Protein AF-A0A8J6K6B0-F1 (afdb_monomer_lite)

Structure (mmCIF, N/CA/C/O backbone):
data_AF-A0A8J6K6B0-F1
#
_entry.id   AF-A0A8J6K6B0-F1
#
loop_
_atom_site.group_PDB
_atom_site.id
_atom_site.type_symbol
_atom_site.label_atom_id
_atom_site.label_alt_id
_atom_site.label_comp_id
_atom_site.label_asym_id
_atom_site.label_entity_id
_atom_site.label_seq_id
_atom_site.pdbx_PDB_ins_code
_atom_site.Cartn_x
_atom_site.Cartn_y
_atom_site.Cartn_z
_atom_site.occupancy
_atom_site.B_iso_or_equiv
_atom_site.auth_seq_id
_atom_site.auth_comp_id
_atom_site.auth_asym_id
_atom_site.auth_atom_id
_atom_site.pdbx_PDB_model_num
ATOM 1 N N . MET A 1 1 ? 2.188 -4.657 -14.793 1.00 93.00 1 MET A N 1
ATOM 2 C CA . MET A 1 1 ? 3.155 -4.814 -13.680 1.00 93.00 1 MET A CA 1
ATOM 3 C C . MET A 1 1 ? 4.529 -4.395 -14.168 1.00 93.00 1 MET A C 1
ATOM 5 O O . MET A 1 1 ? 4.774 -4.485 -15.366 1.00 93.00 1 MET A O 1
ATOM 9 N N . ILE A 1 2 ? 5.394 -3.939 -13.264 1.00 93.81 2 ILE A N 1
ATOM 10 C CA . ILE A 1 2 ? 6.767 -3.524 -13.563 1.00 93.81 2 ILE A CA 1
ATOM 11 C C . ILE A 1 2 ? 7.664 -4.147 -12.494 1.00 93.81 2 ILE A C 1
ATOM 13 O O . ILE A 1 2 ? 7.402 -3.971 -11.307 1.00 93.81 2 ILE A O 1
ATOM 17 N N . SER A 1 3 ? 8.685 -4.886 -12.917 1.00 92.50 3 SER A N 1
ATOM 18 C CA . SER A 1 3 ? 9.786 -5.318 -12.060 1.00 92.50 3 SER A CA 1
ATOM 19 C C . SER A 1 3 ? 10.882 -4.266 -12.145 1.00 92.50 3 SER A C 1
ATOM 21 O O . SER A 1 3 ? 11.132 -3.727 -13.226 1.00 92.50 3 SER A O 1
ATOM 23 N N . PHE A 1 4 ? 11.525 -3.958 -11.025 1.00 87.88 4 PHE A N 1
ATOM 24 C CA . PHE A 1 4 ? 12.622 -3.004 -10.979 1.00 87.88 4 PHE A CA 1
ATOM 25 C C . PHE A 1 4 ? 13.716 -3.502 -10.040 1.00 87.88 4 PHE A C 1
ATOM 27 O O . PHE A 1 4 ? 13.445 -3.978 -8.940 1.00 87.88 4 PHE A O 1
ATOM 34 N N . ALA A 1 5 ? 14.953 -3.368 -10.497 1.00 85.56 5 ALA A N 1
ATOM 35 C CA . ALA A 1 5 ? 16.145 -3.462 -9.676 1.00 85.56 5 ALA A CA 1
ATOM 36 C C . ALA A 1 5 ? 17.220 -2.567 -10.314 1.00 85.56 5 ALA A C 1
ATOM 38 O O . ALA A 1 5 ? 17.029 -1.354 -10.371 1.00 85.56 5 ALA A O 1
ATOM 39 N N . GLU A 1 6 ? 18.309 -3.135 -10.840 1.00 80.88 6 GLU A N 1
ATOM 40 C CA . GLU A 1 6 ? 19.270 -2.402 -11.676 1.00 80.88 6 GLU A CA 1
ATOM 41 C C . GLU A 1 6 ? 18.645 -2.001 -13.023 1.00 80.88 6 GLU A C 1
ATOM 43 O O . GLU A 1 6 ? 18.821 -0.877 -13.488 1.00 80.88 6 GLU A O 1
ATOM 48 N N . ASN A 1 7 ? 17.858 -2.908 -13.608 1.00 83.88 7 ASN A N 1
ATOM 49 C CA . ASN A 1 7 ? 17.076 -2.688 -14.822 1.00 83.88 7 ASN A CA 1
ATOM 50 C C . ASN A 1 7 ? 15.574 -2.703 -14.510 1.00 83.88 7 ASN A C 1
ATOM 52 O O . ASN A 1 7 ? 15.151 -3.115 -13.426 1.00 83.88 7 ASN A O 1
ATOM 56 N N . ILE A 1 8 ? 14.770 -2.272 -15.482 1.00 88.81 8 ILE A N 1
ATOM 57 C CA . ILE A 1 8 ? 13.308 -2.272 -15.401 1.00 88.81 8 ILE A CA 1
ATOM 58 C C . ILE A 1 8 ? 12.743 -3.205 -16.457 1.00 88.81 8 ILE A C 1
ATOM 60 O O . ILE A 1 8 ? 13.023 -3.053 -17.644 1.00 88.81 8 ILE A O 1
ATOM 64 N N . GLU A 1 9 ? 11.899 -4.129 -16.014 1.00 92.69 9 GLU A N 1
ATOM 65 C CA . GLU A 1 9 ? 11.252 -5.120 -16.865 1.00 92.69 9 GLU A CA 1
ATOM 66 C C . GLU A 1 9 ? 9.728 -4.964 -16.725 1.00 92.69 9 GLU A C 1
ATOM 68 O O . GLU A 1 9 ? 9.153 -5.343 -15.697 1.00 92.69 9 GLU A O 1
ATOM 73 N N . PRO A 1 10 ? 9.040 -4.357 -17.709 1.00 94.38 10 PRO A N 1
ATOM 74 C CA . PRO A 1 10 ? 7.586 -4.337 -17.736 1.00 94.38 10 PRO A CA 1
ATOM 75 C C . PRO A 1 10 ? 7.040 -5.722 -18.110 1.00 94.38 10 PRO A C 1
ATOM 77 O O . PRO A 1 10 ? 7.585 -6.416 -18.963 1.00 94.38 10 PRO A O 1
ATOM 80 N N . TRP A 1 11 ? 5.921 -6.118 -17.502 1.00 95.12 11 TRP A N 1
ATOM 81 C CA . TRP A 1 11 ? 5.178 -7.316 -17.920 1.00 95.12 11 TRP A CA 1
ATOM 82 C C . TRP A 1 11 ? 4.441 -7.105 -19.254 1.00 95.12 11 TRP A C 1
ATOM 84 O O . TRP A 1 11 ? 4.304 -8.029 -20.050 1.00 95.12 11 TRP A O 1
ATOM 94 N N . GLN A 1 12 ? 3.948 -5.885 -19.473 1.00 94.69 12 GLN A N 1
ATOM 95 C CA . GLN A 1 12 ? 3.212 -5.433 -20.655 1.00 94.69 12 GLN A CA 1
ATOM 96 C C . GLN A 1 12 ? 3.597 -3.975 -20.911 1.00 94.69 12 GLN A C 1
ATOM 98 O O . GLN A 1 12 ? 3.764 -3.230 -19.949 1.00 94.69 12 GLN A O 1
ATOM 103 N N . GLU A 1 13 ? 3.695 -3.546 -22.171 1.00 91.88 13 GLU A N 1
ATOM 104 C CA . GLU A 1 13 ? 4.066 -2.156 -22.506 1.00 91.88 13 GLU A CA 1
ATOM 105 C C . GLU A 1 13 ? 2.947 -1.128 -22.272 1.00 91.88 13 GLU A C 1
ATOM 107 O O . GLU A 1 13 ? 3.218 0.069 -22.212 1.00 91.88 13 GLU A O 1
ATOM 112 N N . CYS A 1 14 ? 1.705 -1.588 -22.098 1.00 92.88 14 CYS A N 1
ATOM 113 C CA . CYS A 1 14 ? 0.534 -0.762 -21.804 1.00 92.88 14 CYS A CA 1
ATOM 114 C C . CYS A 1 14 ? -0.257 -1.340 -20.618 1.00 92.88 14 CYS A C 1
ATOM 116 O O . CYS A 1 14 ? -0.053 -2.489 -20.215 1.00 92.88 14 CYS A O 1
ATOM 118 N N . LEU A 1 15 ? -1.193 -0.556 -20.073 1.00 93.38 15 LEU A N 1
ATOM 119 C CA . LEU A 1 15 ? -2.200 -1.088 -19.154 1.00 93.38 15 LEU A CA 1
ATOM 120 C C . LEU A 1 15 ? -3.103 -2.088 -19.893 1.00 93.38 15 LEU A C 1
ATOM 122 O O . LEU A 1 15 ? -3.448 -1.886 -21.056 1.00 93.38 15 LEU A O 1
ATOM 126 N N . VAL A 1 16 ? -3.484 -3.162 -19.203 1.00 94.62 16 VAL A N 1
ATOM 127 C CA . VAL A 1 16 ? -4.358 -4.224 -19.718 1.00 94.62 16 VAL A CA 1
ATOM 128 C C . VAL A 1 16 ? -5.514 -4.463 -18.752 1.00 94.62 16 VAL A C 1
ATOM 130 O O . VAL A 1 16 ? -5.377 -4.245 -17.547 1.00 94.62 16 VAL A O 1
ATOM 133 N N . GLU A 1 17 ? -6.653 -4.915 -19.274 1.00 95.19 17 GLU A N 1
ATOM 134 C CA . GLU A 1 17 ? -7.819 -5.263 -18.460 1.00 95.19 17 GLU A CA 1
ATOM 135 C C . GLU A 1 17 ? -7.517 -6.453 -17.532 1.00 95.19 17 GLU A C 1
ATOM 137 O O . GLU A 1 17 ? -6.922 -7.451 -17.949 1.00 95.19 17 GLU A O 1
ATOM 142 N N . ALA A 1 18 ? -7.968 -6.365 -16.277 1.00 95.19 18 ALA A N 1
ATOM 143 C CA . ALA A 1 18 ? -7.776 -7.376 -15.235 1.00 95.19 18 ALA A CA 1
ATOM 144 C C . ALA A 1 18 ? -8.705 -8.602 -15.401 1.00 95.19 18 ALA A C 1
ATOM 146 O O . ALA A 1 18 ? -9.430 -8.985 -14.485 1.00 95.19 18 ALA A O 1
ATOM 147 N N . SER A 1 19 ? -8.691 -9.210 -16.589 1.00 97.31 19 SER A N 1
ATOM 148 C CA . SER A 1 19 ? -9.377 -10.476 -16.876 1.00 97.31 19 SER A CA 1
ATOM 149 C C . SER A 1 19 ? -8.695 -11.665 -16.188 1.00 97.31 19 SER A C 1
ATOM 151 O O . SER A 1 19 ? -7.488 -11.633 -15.948 1.00 97.31 19 SER A O 1
ATOM 153 N N . ASP A 1 20 ? -9.427 -12.760 -15.949 1.00 97.75 20 ASP A N 1
ATOM 154 C CA . ASP A 1 20 ? -8.881 -13.981 -15.326 1.00 97.75 20 ASP A CA 1
ATOM 155 C C . ASP A 1 20 ? -7.612 -14.488 -16.025 1.00 97.75 20 ASP A C 1
ATOM 157 O O . ASP A 1 20 ? -6.640 -14.867 -15.370 1.00 97.75 20 ASP A O 1
ATOM 161 N N . LYS A 1 21 ? -7.593 -14.440 -17.365 1.00 97.06 21 LYS A N 1
ATOM 162 C CA . LYS A 1 21 ? -6.421 -14.812 -18.161 1.00 97.06 21 LYS A CA 1
ATOM 163 C C . LYS A 1 21 ? -5.251 -13.857 -17.918 1.00 97.06 21 LYS A C 1
ATOM 165 O O . LYS A 1 21 ? -4.148 -14.318 -17.652 1.00 97.06 21 LYS A O 1
ATOM 170 N N . ALA A 1 22 ? -5.484 -12.544 -17.970 1.00 96.69 22 ALA A N 1
ATOM 171 C CA . ALA A 1 22 ? -4.444 -11.550 -17.707 1.00 96.69 22 ALA A CA 1
ATOM 172 C C . ALA A 1 22 ? -3.860 -11.706 -16.289 1.00 96.69 22 ALA A C 1
ATOM 174 O O . ALA A 1 22 ? -2.649 -11.615 -16.108 1.00 96.69 22 ALA A O 1
ATOM 175 N N . CYS A 1 23 ? -4.698 -12.017 -15.298 1.00 96.12 23 CYS A N 1
ATOM 176 C CA . CYS A 1 23 ? -4.272 -12.323 -13.933 1.00 96.12 23 CYS A CA 1
ATOM 177 C C . CYS A 1 23 ? -3.407 -13.597 -13.859 1.00 96.12 23 CYS A C 1
ATOM 179 O O . CYS A 1 23 ? -2.369 -13.586 -13.200 1.00 96.12 23 CYS A O 1
ATOM 181 N N . GLN A 1 24 ? -3.784 -14.674 -14.557 1.00 96.88 24 GLN A N 1
ATOM 182 C CA . GLN A 1 24 ? -2.984 -15.907 -14.640 1.00 96.88 24 GLN A CA 1
ATOM 183 C C . GLN A 1 24 ? -1.629 -15.667 -15.326 1.00 96.88 24 GLN A C 1
ATOM 185 O O . GLN A 1 24 ? -0.589 -16.035 -14.775 1.00 96.88 24 GLN A O 1
ATOM 190 N N . ASP A 1 25 ? -1.628 -14.981 -16.472 1.00 97.19 25 ASP A N 1
ATOM 191 C CA . ASP A 1 25 ? -0.425 -14.619 -17.231 1.00 97.19 25 ASP A CA 1
ATOM 192 C C . ASP A 1 25 ? 0.519 -13.721 -16.392 1.00 97.19 25 ASP A C 1
ATOM 194 O O . ASP A 1 25 ? 1.742 -13.890 -16.423 1.00 97.19 25 ASP A O 1
ATOM 198 N N . ALA A 1 26 ? -0.031 -12.799 -15.588 1.00 96.44 26 ALA A N 1
ATOM 199 C CA . ALA A 1 26 ? 0.726 -11.943 -14.670 1.00 96.44 26 ALA A CA 1
ATOM 200 C C . ALA A 1 26 ? 1.359 -12.722 -13.505 1.00 96.44 26 ALA A C 1
ATOM 202 O O . ALA A 1 26 ? 2.516 -12.478 -13.158 1.00 96.44 26 ALA A O 1
ATOM 203 N N . VAL A 1 27 ? 0.633 -13.679 -12.914 1.00 96.12 27 VAL A N 1
ATOM 204 C CA . VAL A 1 27 ? 1.161 -14.561 -11.856 1.00 96.12 27 VAL A CA 1
ATOM 205 C C . VAL A 1 27 ? 2.265 -15.465 -12.405 1.00 96.12 27 VAL A C 1
ATOM 207 O O . VAL A 1 27 ? 3.304 -15.622 -11.760 1.00 96.12 27 VAL A O 1
ATOM 210 N N . GLN A 1 28 ? 2.095 -16.009 -13.615 1.00 96.50 28 GLN A N 1
ATOM 211 C CA . GLN A 1 28 ? 3.147 -16.780 -14.275 1.00 96.50 28 GLN A CA 1
ATOM 212 C C . GLN A 1 28 ? 4.391 -15.917 -14.523 1.00 96.50 28 GLN A C 1
ATOM 214 O O . GLN A 1 28 ? 5.499 -16.352 -14.207 1.00 96.50 28 GLN A O 1
ATOM 219 N N . TRP A 1 29 ? 4.232 -14.686 -15.017 1.00 96.62 29 TRP A N 1
ATOM 220 C CA . TRP A 1 29 ? 5.349 -13.753 -15.191 1.00 96.62 29 TRP A CA 1
ATOM 221 C C . TRP A 1 29 ? 6.067 -13.439 -13.872 1.00 96.62 29 TRP A C 1
ATOM 223 O O . TRP A 1 29 ? 7.288 -13.581 -13.798 1.00 96.62 29 TRP A O 1
ATOM 233 N N . LEU A 1 30 ? 5.319 -13.125 -12.809 1.00 94.06 30 LEU A N 1
ATOM 234 C CA . LEU A 1 30 ? 5.859 -12.883 -11.468 1.00 94.06 30 LEU A CA 1
ATOM 235 C C . LEU A 1 30 ? 6.681 -14.080 -10.956 1.00 94.06 30 LEU A C 1
ATOM 237 O O . LEU A 1 30 ? 7.752 -13.885 -10.387 1.00 94.06 30 LEU A O 1
ATOM 241 N N . SER A 1 31 ? 6.230 -15.314 -11.212 1.00 94.69 31 SER A N 1
ATOM 242 C CA . SER A 1 31 ? 6.934 -16.537 -10.789 1.00 94.69 31 SER A CA 1
ATOM 243 C C . SER A 1 31 ? 8.294 -16.764 -11.471 1.00 94.69 31 SER A C 1
ATOM 245 O O . SER A 1 31 ? 9.110 -17.540 -10.973 1.00 94.69 31 SER A O 1
ATOM 247 N N . MET A 1 32 ? 8.556 -16.091 -12.599 1.00 93.75 32 MET A N 1
ATOM 248 C CA . MET A 1 32 ? 9.827 -16.179 -13.329 1.00 93.75 32 MET A CA 1
ATOM 249 C C . MET A 1 32 ? 10.860 -15.139 -12.869 1.00 93.75 32 MET A C 1
ATOM 251 O O . MET A 1 32 ? 12.050 -15.302 -13.161 1.00 93.75 32 MET A O 1
ATOM 255 N N . LEU A 1 33 ? 10.435 -14.091 -12.153 1.00 90.75 33 LEU A N 1
ATOM 256 C CA . LEU A 1 33 ? 11.319 -13.028 -11.679 1.00 90.75 33 LEU A CA 1
ATOM 257 C C . LEU A 1 33 ? 12.330 -13.547 -10.648 1.00 90.75 33 LEU A C 1
ATOM 259 O O . LEU A 1 33 ? 12.061 -14.463 -9.870 1.00 90.75 33 LEU A O 1
ATOM 263 N N . ARG A 1 34 ? 13.519 -12.933 -10.621 1.00 86.75 34 ARG A N 1
ATOM 264 C CA . ARG A 1 34 ? 14.564 -13.227 -9.631 1.00 86.75 34 ARG A CA 1
ATOM 265 C C . ARG A 1 34 ? 15.170 -11.926 -9.101 1.00 86.75 34 ARG A C 1
ATOM 267 O O . ARG A 1 34 ? 15.600 -11.121 -9.925 1.00 86.75 34 ARG A O 1
ATOM 274 N N . PRO A 1 35 ? 15.271 -11.732 -7.773 1.00 80.31 35 PRO A N 1
ATOM 275 C CA . PRO A 1 35 ? 15.899 -10.542 -7.202 1.00 80.31 35 PRO A CA 1
ATOM 276 C C . PRO A 1 35 ? 17.392 -10.506 -7.557 1.00 80.31 35 PRO A C 1
ATOM 278 O O . PRO A 1 35 ? 18.107 -11.493 -7.354 1.00 80.31 35 PRO A O 1
ATOM 281 N N . ARG A 1 36 ? 17.854 -9.391 -8.137 1.00 75.44 36 ARG A N 1
ATOM 282 C CA . ARG A 1 36 ? 19.227 -9.185 -8.633 1.00 75.44 36 ARG A CA 1
ATOM 283 C C . ARG A 1 36 ? 19.568 -7.695 -8.691 1.00 75.44 36 ARG A C 1
ATOM 285 O O . ARG A 1 36 ? 18.765 -6.931 -9.206 1.00 75.44 36 ARG A O 1
ATOM 292 N N . GLY A 1 37 ? 20.787 -7.318 -8.309 1.00 72.75 37 GLY A N 1
ATOM 293 C CA . GLY A 1 37 ? 21.291 -5.945 -8.461 1.00 72.75 37 GLY A CA 1
ATOM 294 C C . GLY A 1 37 ? 20.837 -4.983 -7.355 1.00 72.75 37 GLY A C 1
ATOM 295 O O . GLY A 1 37 ? 20.417 -5.418 -6.285 1.00 72.75 37 GLY A O 1
ATOM 296 N N . ASN A 1 38 ? 20.972 -3.682 -7.624 1.00 71.88 38 ASN A N 1
ATOM 297 C CA . ASN A 1 38 ? 20.615 -2.583 -6.712 1.00 71.88 38 ASN A CA 1
ATOM 298 C C . ASN A 1 38 ? 19.168 -2.098 -6.946 1.00 71.88 38 ASN A C 1
ATOM 300 O O . ASN A 1 38 ? 18.477 -2.625 -7.810 1.00 71.88 38 ASN A O 1
ATOM 304 N N . THR A 1 39 ? 18.703 -1.077 -6.217 1.00 72.81 39 THR A N 1
ATOM 305 C CA . THR A 1 39 ? 17.289 -0.647 -6.221 1.00 72.81 39 THR A CA 1
ATOM 306 C C . THR A 1 39 ? 17.076 0.694 -6.939 1.00 72.81 39 THR A C 1
ATOM 308 O O . THR A 1 39 ? 17.070 1.756 -6.313 1.00 72.81 39 THR A O 1
ATOM 311 N N . CYS A 1 40 ? 16.836 0.682 -8.257 1.00 77.06 40 CYS A N 1
ATOM 312 C CA . CYS A 1 40 ? 16.586 1.907 -9.027 1.00 77.06 40 CYS A CA 1
ATOM 313 C C . CYS A 1 40 ? 15.114 2.373 -8.963 1.00 77.06 40 CYS A C 1
ATOM 315 O O . CYS A 1 40 ? 14.334 2.211 -9.903 1.00 77.06 40 CYS A O 1
ATOM 317 N N . LEU A 1 41 ? 14.721 2.973 -7.835 1.00 81.31 41 LEU A N 1
ATOM 318 C CA . LEU A 1 41 ? 13.334 3.404 -7.609 1.00 81.31 41 LEU A CA 1
ATOM 319 C C . LEU A 1 41 ? 12.861 4.533 -8.548 1.00 81.31 41 LEU A C 1
ATOM 321 O O . LEU A 1 41 ? 11.705 4.528 -8.968 1.00 81.31 41 LEU A O 1
ATOM 325 N N . LEU A 1 42 ? 13.720 5.508 -8.869 1.00 80.19 42 LEU A N 1
ATOM 326 C CA . LEU A 1 42 ? 13.333 6.676 -9.673 1.00 80.19 42 LEU A CA 1
ATOM 327 C C . LEU A 1 42 ? 12.854 6.269 -11.068 1.00 80.19 42 LEU A C 1
ATOM 329 O O . LEU A 1 42 ? 11.712 6.552 -11.423 1.00 80.19 42 LEU A O 1
ATOM 333 N N . HIS A 1 43 ? 13.691 5.548 -11.817 1.00 81.88 43 HIS A N 1
ATOM 334 C CA . HIS A 1 43 ? 13.339 5.092 -13.158 1.00 81.88 43 HIS A CA 1
ATOM 335 C C . HIS A 1 43 ? 12.082 4.196 -13.134 1.00 81.88 43 HIS A C 1
ATOM 337 O O . HIS A 1 43 ? 11.299 4.202 -14.083 1.00 81.88 43 HIS A O 1
ATOM 343 N N . ALA A 1 44 ? 11.855 3.435 -12.051 1.00 87.00 44 ALA A N 1
ATOM 344 C CA . ALA A 1 44 ? 10.670 2.590 -11.903 1.00 87.00 44 ALA A CA 1
ATOM 345 C C . ALA A 1 44 ? 9.385 3.425 -11.795 1.00 87.00 44 ALA A C 1
ATOM 347 O O . ALA A 1 44 ? 8.386 3.098 -12.438 1.00 87.00 44 ALA A O 1
ATOM 348 N N . LEU A 1 45 ? 9.426 4.526 -11.036 1.00 86.94 45 LEU A N 1
ATOM 349 C CA . LEU A 1 45 ? 8.334 5.499 -10.960 1.00 86.94 45 LEU A CA 1
ATOM 350 C C . LEU A 1 45 ? 8.150 6.238 -12.293 1.00 86.94 45 LEU A C 1
ATOM 352 O O . LEU A 1 45 ? 7.023 6.346 -12.761 1.00 86.94 45 LEU A O 1
ATOM 356 N N . GLU A 1 46 ? 9.227 6.667 -12.954 1.00 85.56 46 GLU A N 1
ATOM 357 C CA . GLU A 1 46 ? 9.160 7.320 -14.272 1.00 85.56 46 GLU A CA 1
ATOM 358 C C . GLU A 1 46 ? 8.528 6.409 -15.337 1.00 85.56 46 GLU A C 1
ATOM 360 O O . GLU A 1 46 ? 7.586 6.821 -16.015 1.00 85.56 46 GLU A O 1
ATOM 365 N N . LYS A 1 47 ? 8.960 5.141 -15.444 1.00 89.81 47 LYS A N 1
ATOM 366 C CA . LYS A 1 47 ? 8.327 4.162 -16.347 1.00 89.81 47 LYS A CA 1
ATOM 367 C C . LYS A 1 47 ? 6.882 3.887 -15.937 1.00 89.81 47 LYS A C 1
ATOM 369 O O . LYS A 1 47 ? 6.072 3.714 -16.836 1.00 89.81 47 LYS A O 1
ATOM 374 N N . ALA A 1 48 ? 6.535 3.868 -14.646 1.00 90.81 48 ALA A N 1
ATOM 375 C CA . ALA A 1 48 ? 5.151 3.688 -14.189 1.00 90.81 48 ALA A CA 1
ATOM 376 C C . ALA A 1 48 ? 4.238 4.873 -14.550 1.00 90.81 48 ALA A C 1
ATOM 378 O O . ALA A 1 48 ? 3.104 4.659 -14.968 1.00 90.81 48 ALA A O 1
ATOM 379 N N . PHE A 1 49 ? 4.731 6.104 -14.431 1.00 88.44 49 PHE A N 1
ATOM 380 C CA . PHE A 1 49 ? 4.001 7.327 -14.778 1.00 88.44 49 PHE A CA 1
ATOM 381 C C . PHE A 1 49 ? 3.919 7.569 -16.294 1.00 88.44 49 PHE A C 1
ATOM 383 O O . PHE A 1 49 ? 3.033 8.277 -16.760 1.00 88.44 49 PHE A O 1
ATOM 390 N N . ALA A 1 50 ? 4.800 6.948 -17.083 1.00 89.69 50 ALA A N 1
ATOM 391 C CA . ALA A 1 50 ? 4.751 6.997 -18.544 1.00 89.69 50 ALA A CA 1
ATOM 392 C C . ALA A 1 50 ? 3.608 6.167 -19.171 1.00 89.69 50 ALA A C 1
ATOM 394 O O . ALA A 1 50 ? 3.370 6.289 -20.374 1.00 89.69 50 ALA A O 1
ATOM 395 N N . TYR A 1 51 ? 2.906 5.322 -18.405 1.00 90.94 51 TYR A N 1
ATOM 396 C CA . TYR A 1 51 ? 1.725 4.615 -18.912 1.00 90.94 51 TYR A CA 1
ATOM 397 C C . TYR A 1 51 ? 0.527 5.577 -18.977 1.00 90.94 51 TYR A C 1
ATOM 399 O O . TYR A 1 51 ? 0.232 6.243 -17.980 1.00 90.94 51 TYR A O 1
ATOM 407 N N . PRO A 1 52 ? -0.211 5.627 -20.102 1.00 88.88 52 PRO A N 1
ATOM 408 C CA . PRO A 1 52 ? -1.441 6.405 -20.180 1.00 88.88 52 PRO A CA 1
ATOM 409 C C . PRO A 1 52 ? -2.480 5.884 -19.178 1.00 88.88 52 PRO A C 1
ATOM 411 O O . PRO A 1 52 ? -2.476 4.709 -18.812 1.00 88.88 52 PRO A O 1
ATOM 414 N N . ASP A 1 53 ? -3.365 6.780 -18.742 1.00 88.81 53 ASP A N 1
ATOM 415 C CA . ASP A 1 53 ? -4.508 6.505 -17.859 1.00 88.81 53 ASP A CA 1
ATOM 416 C C . ASP A 1 53 ? -4.172 5.929 -16.463 1.00 88.81 53 ASP A C 1
ATOM 418 O O . ASP A 1 53 ? -5.071 5.519 -15.721 1.00 88.81 53 ASP A O 1
ATOM 422 N N . VAL A 1 54 ? -2.901 5.953 -16.038 1.00 90.88 54 VAL A N 1
ATOM 423 C CA . VAL A 1 54 ? -2.517 5.599 -14.662 1.00 90.88 54 VAL A CA 1
ATOM 424 C C . VAL A 1 54 ? -3.084 6.608 -13.666 1.00 90.88 54 VAL A C 1
ATOM 426 O O . VAL A 1 54 ? -2.744 7.786 -13.672 1.00 90.88 54 VAL A O 1
ATOM 429 N N . GLN A 1 55 ? -3.911 6.112 -12.746 1.00 91.38 55 GLN A N 1
ATOM 430 C CA . GLN A 1 55 ? -4.460 6.885 -11.621 1.00 91.38 55 GLN A CA 1
ATOM 431 C C . GLN A 1 55 ? -3.694 6.647 -10.309 1.00 91.38 55 GLN A C 1
ATOM 433 O O . GLN A 1 55 ? -3.754 7.456 -9.379 1.00 91.38 55 GLN A O 1
ATOM 438 N N . GLY A 1 56 ? -2.970 5.531 -10.215 1.00 92.12 56 GLY A N 1
ATOM 439 C CA . GLY A 1 56 ? -2.175 5.191 -9.045 1.00 92.12 56 GLY A CA 1
ATOM 440 C C . GLY A 1 56 ? -1.229 4.016 -9.273 1.00 92.12 56 GLY A C 1
ATOM 441 O O . GLY A 1 56 ? -1.439 3.187 -10.156 1.00 92.12 56 GLY A O 1
ATOM 442 N N . VAL A 1 57 ? -0.187 3.954 -8.450 1.00 93.12 57 VAL A N 1
ATOM 443 C CA . VAL A 1 57 ? 0.884 2.954 -8.485 1.00 93.12 57 VAL A CA 1
ATOM 444 C C . VAL A 1 57 ? 0.982 2.293 -7.114 1.00 93.12 57 VAL A C 1
ATOM 446 O O . VAL A 1 57 ? 0.967 2.981 -6.096 1.00 93.12 57 VAL A O 1
ATOM 449 N N . TYR A 1 58 ? 1.108 0.966 -7.080 1.00 94.50 58 TYR A N 1
ATOM 450 C CA . TYR A 1 58 ? 1.443 0.216 -5.869 1.00 94.50 58 TYR A CA 1
ATOM 451 C C . TYR A 1 58 ? 2.918 -0.189 -5.929 1.00 94.50 58 TYR A C 1
ATOM 453 O O . TYR A 1 58 ? 3.308 -1.016 -6.751 1.00 94.50 58 TYR A O 1
ATOM 461 N N . LEU A 1 59 ? 3.733 0.421 -5.070 1.00 92.25 59 LEU A N 1
ATOM 462 C CA . LEU A 1 59 ? 5.156 0.148 -4.908 1.00 92.25 59 LEU A CA 1
ATOM 463 C C . LEU A 1 59 ? 5.356 -0.868 -3.782 1.00 92.25 59 LEU A C 1
ATOM 465 O O . LEU A 1 59 ? 5.077 -0.567 -2.624 1.00 92.25 59 LEU A O 1
ATOM 469 N N . LEU A 1 60 ? 5.865 -2.048 -4.123 1.00 91.62 60 LEU A N 1
ATOM 470 C CA . LEU A 1 60 ? 6.192 -3.123 -3.187 1.00 91.62 60 LEU A CA 1
ATOM 471 C C . LEU A 1 60 ? 7.722 -3.226 -3.108 1.00 91.62 60 LEU A C 1
ATOM 473 O O . LEU A 1 60 ? 8.362 -3.410 -4.141 1.00 91.62 60 LEU A O 1
ATOM 477 N N . THR A 1 61 ? 8.315 -3.068 -1.921 1.00 87.12 61 THR A N 1
ATOM 478 C CA . THR A 1 61 ? 9.781 -3.097 -1.743 1.00 87.12 61 THR A CA 1
ATOM 479 C C . THR A 1 61 ? 10.187 -3.521 -0.330 1.00 87.12 61 THR A C 1
ATOM 481 O O . THR A 1 61 ? 9.518 -3.209 0.652 1.00 87.12 61 THR A O 1
ATOM 484 N N . ASP A 1 62 ? 11.300 -4.239 -0.220 1.00 79.88 62 ASP A N 1
ATOM 485 C CA . ASP A 1 62 ? 11.977 -4.623 1.026 1.00 79.88 62 ASP A CA 1
ATOM 486 C C . ASP A 1 62 ? 13.127 -3.670 1.401 1.00 79.88 62 ASP A C 1
ATOM 488 O O . ASP A 1 62 ? 13.627 -3.704 2.527 1.00 79.88 62 ASP A O 1
ATOM 492 N N . GLY A 1 63 ? 13.575 -2.866 0.435 1.00 63.22 63 GLY A N 1
ATOM 493 C CA . GLY A 1 63 ? 14.859 -2.186 0.478 1.00 63.22 63 GLY A CA 1
ATOM 494 C C . GLY A 1 63 ? 14.812 -0.713 0.869 1.00 63.22 63 GLY A C 1
ATOM 495 O O . GLY A 1 63 ? 13.910 0.043 0.491 1.00 63.22 63 GLY A O 1
ATOM 496 N N . LYS A 1 64 ? 15.895 -0.300 1.531 1.00 64.56 64 LYS A N 1
ATOM 497 C CA . LYS A 1 64 ? 16.274 1.098 1.713 1.00 64.56 64 LYS A CA 1
ATOM 498 C C . LYS A 1 64 ? 16.451 1.761 0.338 1.00 64.56 64 LYS A C 1
ATOM 500 O O . LYS A 1 64 ? 17.207 1.233 -0.477 1.00 64.56 64 LYS A O 1
ATOM 505 N N . PRO A 1 65 ? 15.818 2.912 0.064 1.00 64.38 65 PRO A N 1
ATOM 506 C CA . PRO A 1 65 ? 16.073 3.648 -1.167 1.00 64.38 65 PRO A CA 1
ATOM 507 C C . PRO A 1 65 ? 17.489 4.223 -1.148 1.00 64.38 65 PRO A C 1
ATOM 509 O O . PRO A 1 65 ? 17.984 4.603 -0.086 1.00 64.38 65 PRO A O 1
ATOM 512 N N . ASP A 1 66 ? 18.102 4.406 -2.315 1.00 61.53 66 ASP A N 1
ATOM 513 C CA . ASP A 1 66 ? 19.291 5.252 -2.428 1.00 61.53 66 ASP A CA 1
ATOM 514 C C . ASP A 1 66 ? 18.887 6.721 -2.187 1.00 61.53 66 ASP A C 1
ATOM 516 O O . ASP A 1 66 ? 18.319 7.408 -3.043 1.00 61.53 66 ASP A O 1
ATOM 520 N N . ILE A 1 67 ? 19.087 7.176 -0.945 1.00 56.09 67 ILE A N 1
ATOM 521 C CA . ILE A 1 67 ? 18.549 8.444 -0.439 1.00 56.09 67 ILE A CA 1
ATOM 522 C C . ILE A 1 67 ? 19.434 9.617 -0.869 1.00 56.09 67 ILE A C 1
ATOM 524 O O . ILE A 1 67 ? 20.522 9.809 -0.331 1.00 56.09 67 ILE A O 1
ATOM 528 N N . SER A 1 68 ? 18.933 10.453 -1.783 1.00 53.7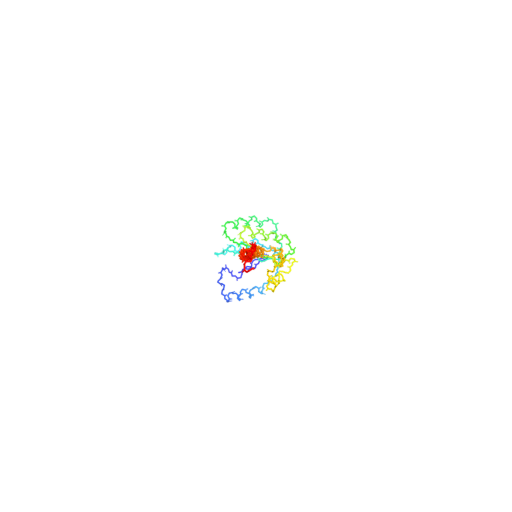8 68 SER A N 1
ATOM 529 C CA . SER A 1 68 ? 19.144 11.920 -1.767 1.00 53.78 68 SER A CA 1
ATOM 530 C C . SER A 1 68 ? 18.455 12.628 -2.937 1.00 53.78 68 SER A C 1
ATOM 532 O O . SER A 1 68 ? 17.779 13.628 -2.718 1.00 53.78 68 SER A O 1
ATOM 534 N N . TYR A 1 69 ? 18.576 12.111 -4.164 1.00 52.19 69 TYR A N 1
ATOM 535 C CA . TYR A 1 69 ? 18.076 12.800 -5.368 1.00 52.19 69 TYR A CA 1
ATOM 536 C C . TYR A 1 69 ? 16.599 12.501 -5.692 1.00 52.19 69 TYR A C 1
ATOM 538 O O . TYR A 1 69 ? 15.878 13.344 -6.225 1.00 52.19 69 TYR A O 1
ATOM 546 N N . ASN A 1 70 ? 16.124 11.310 -5.317 1.00 58.97 70 ASN A N 1
ATOM 547 C CA . ASN A 1 70 ? 14.837 10.780 -5.774 1.00 58.97 70 ASN A CA 1
ATOM 548 C C . ASN A 1 70 ? 13.615 11.519 -5.205 1.00 58.97 70 ASN A C 1
ATOM 550 O O . ASN A 1 70 ? 12.592 11.586 -5.875 1.00 58.97 70 ASN A O 1
ATOM 554 N N . LEU A 1 71 ? 13.694 12.078 -3.991 1.00 62.56 71 LEU A N 1
ATOM 555 C CA . LEU A 1 71 ? 12.518 12.639 -3.313 1.00 62.56 71 LEU A CA 1
ATOM 556 C C . LEU A 1 71 ? 12.043 13.961 -3.939 1.00 62.56 71 LEU A C 1
ATOM 558 O O . LEU A 1 71 ? 10.854 14.106 -4.195 1.00 62.56 71 LEU A O 1
ATOM 562 N N . LEU A 1 72 ? 12.955 14.897 -4.222 1.00 60.38 72 LEU A N 1
ATOM 563 C CA . LEU A 1 72 ? 12.613 16.199 -4.818 1.00 60.38 72 LEU A CA 1
ATOM 564 C C . LEU A 1 72 ? 12.121 16.049 -6.266 1.00 60.38 72 LEU A C 1
ATOM 566 O O . LEU A 1 72 ? 11.184 16.728 -6.689 1.00 60.38 72 LEU A O 1
ATOM 570 N N . LEU A 1 73 ? 12.727 15.130 -7.025 1.00 60.16 73 LEU A N 1
ATOM 571 C CA . LEU A 1 73 ? 12.327 14.852 -8.404 1.00 60.16 73 LEU A CA 1
ATOM 572 C C . LEU A 1 73 ? 11.002 14.077 -8.475 1.00 60.16 73 LEU A C 1
ATOM 574 O O . LEU A 1 73 ? 10.169 14.375 -9.336 1.00 60.16 73 LEU A O 1
ATOM 578 N N . ALA A 1 74 ? 10.770 13.148 -7.539 1.00 60.72 74 ALA A N 1
ATOM 579 C CA . ALA A 1 74 ? 9.466 12.523 -7.352 1.00 60.72 74 ALA A CA 1
ATOM 580 C C . ALA A 1 74 ? 8.419 13.562 -6.937 1.00 60.72 74 ALA A C 1
ATOM 582 O O . ALA A 1 74 ? 7.353 13.592 -7.532 1.00 60.72 74 ALA A O 1
ATOM 583 N N . GLU A 1 75 ? 8.705 14.464 -5.995 1.00 66.00 75 GLU A N 1
ATOM 584 C CA . GLU A 1 75 ? 7.762 15.505 -5.564 1.00 66.00 75 GLU A CA 1
ATOM 585 C C . GLU A 1 75 ? 7.288 16.384 -6.737 1.00 66.00 75 GLU A C 1
ATOM 587 O O . GLU A 1 75 ? 6.093 16.664 -6.851 1.00 66.00 75 GLU A O 1
ATOM 592 N N . HIS A 1 76 ? 8.188 16.758 -7.653 1.00 66.00 76 HIS A N 1
ATOM 593 C CA . HIS A 1 76 ? 7.837 17.5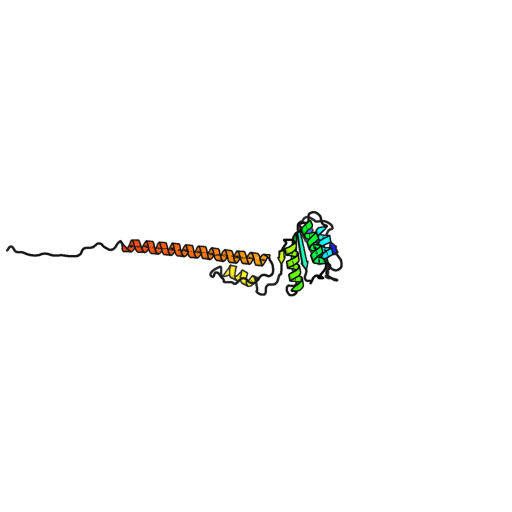05 -8.866 1.00 66.00 76 HIS A CA 1
ATOM 594 C C . HIS A 1 76 ? 6.948 16.698 -9.838 1.00 66.00 76 HIS A C 1
ATOM 596 O O . HIS A 1 76 ? 5.946 17.214 -10.344 1.00 66.00 76 HIS A O 1
ATOM 602 N N . HIS A 1 77 ? 7.271 15.425 -10.089 1.00 63.44 77 HIS A N 1
ATOM 603 C CA . HIS A 1 77 ? 6.479 14.560 -10.977 1.00 63.44 77 HIS A CA 1
ATOM 604 C C . HIS A 1 77 ? 5.118 14.167 -10.377 1.00 63.44 77 HIS A C 1
ATOM 606 O O . HIS A 1 77 ? 4.095 14.222 -11.056 1.00 63.44 77 HIS A O 1
ATOM 612 N N . LEU A 1 78 ? 5.075 13.850 -9.083 1.00 67.12 78 LEU A N 1
ATOM 613 C CA . LEU A 1 78 ? 3.858 13.473 -8.362 1.00 67.12 78 LEU A CA 1
ATOM 614 C C . LEU A 1 78 ? 2.845 14.622 -8.324 1.00 67.12 78 LEU A C 1
ATOM 616 O O . LEU A 1 78 ? 1.666 14.419 -8.618 1.00 67.12 78 LEU A O 1
ATOM 620 N N . LYS A 1 79 ? 3.306 15.845 -8.025 1.00 65.38 79 LYS A N 1
ATOM 621 C CA . LYS A 1 79 ? 2.439 17.033 -7.987 1.00 65.38 79 LYS A CA 1
ATOM 622 C C . LYS A 1 79 ? 1.911 17.448 -9.358 1.00 65.38 79 LYS A C 1
ATOM 624 O O . LYS A 1 79 ? 0.843 18.048 -9.419 1.00 65.38 79 LYS A O 1
ATOM 629 N N . SER A 1 80 ? 2.635 17.157 -10.440 1.00 66.94 80 SER A N 1
ATOM 630 C CA . SER A 1 80 ? 2.216 17.540 -11.795 1.00 66.94 80 SER A CA 1
ATOM 631 C C . SER A 1 80 ? 1.238 16.554 -12.437 1.00 66.94 80 SER A C 1
ATOM 633 O O . SER A 1 80 ? 0.427 16.982 -13.254 1.00 66.94 80 SER A O 1
ATOM 635 N N . GLN A 1 81 ? 1.264 15.269 -12.060 1.00 68.50 81 GLN A N 1
ATOM 636 C CA . GLN A 1 81 ? 0.435 14.237 -12.702 1.00 68.50 81 GLN A CA 1
ATOM 637 C C . GLN A 1 81 ? -0.765 13.743 -11.873 1.00 68.50 81 GLN A C 1
ATOM 639 O O . GLN A 1 81 ? -1.612 13.037 -12.411 1.00 68.50 81 GLN A O 1
ATOM 644 N N . ASN A 1 82 ? -0.886 14.120 -10.591 1.00 83.25 82 ASN A N 1
ATOM 645 C CA . ASN A 1 82 ? -1.995 13.707 -9.705 1.00 83.25 82 ASN A CA 1
ATOM 646 C C . ASN A 1 82 ? -2.140 12.169 -9.555 1.00 83.25 82 ASN A C 1
ATOM 648 O O . ASN A 1 82 ? -3.223 11.651 -9.275 1.00 83.25 82 ASN A O 1
ATOM 652 N N . ILE A 1 83 ? -1.033 11.437 -9.727 1.00 88.25 83 ILE A N 1
ATOM 653 C CA . ILE A 1 83 ? -0.953 9.979 -9.580 1.00 88.25 83 ILE A CA 1
ATOM 654 C C . ILE A 1 83 ? -0.652 9.634 -8.118 1.00 88.25 83 ILE A C 1
ATOM 656 O O . ILE A 1 83 ? 0.328 10.113 -7.545 1.00 88.25 83 ILE A O 1
ATOM 660 N N . LYS A 1 84 ? -1.464 8.759 -7.518 1.00 92.00 84 LYS A N 1
ATOM 661 C CA . LYS A 1 84 ? -1.281 8.314 -6.125 1.00 92.00 84 LYS A CA 1
ATOM 662 C C . LYS A 1 84 ? -0.276 7.171 -6.037 1.00 92.00 84 LYS A C 1
ATOM 664 O O . LYS A 1 84 ? -0.449 6.160 -6.712 1.00 92.00 84 LYS A O 1
ATOM 669 N N . VAL A 1 85 ? 0.724 7.266 -5.164 1.00 91.56 85 VAL A N 1
ATOM 670 C CA . VAL A 1 85 ? 1.667 6.166 -4.905 1.00 91.56 85 VAL A CA 1
ATOM 671 C C . VAL A 1 85 ? 1.339 5.521 -3.565 1.00 91.56 85 VAL A C 1
ATOM 673 O O . VAL A 1 85 ? 1.527 6.100 -2.498 1.00 91.56 85 VAL A O 1
ATOM 676 N N . HIS A 1 86 ? 0.836 4.296 -3.616 1.00 94.31 86 HIS A N 1
ATOM 677 C CA . HIS A 1 86 ? 0.673 3.440 -2.451 1.00 94.31 86 HIS A CA 1
ATOM 678 C C . HIS A 1 86 ? 1.964 2.651 -2.236 1.00 94.31 86 HIS A C 1
ATOM 680 O O . HIS A 1 86 ? 2.506 2.090 -3.184 1.00 94.31 86 HIS A O 1
ATOM 686 N N . THR A 1 87 ? 2.471 2.615 -1.009 1.00 92.69 87 THR A N 1
ATOM 687 C CA . THR A 1 87 ? 3.751 1.985 -0.672 1.00 92.69 87 THR A CA 1
ATOM 688 C C . THR A 1 87 ? 3.530 0.815 0.281 1.00 92.69 87 THR A C 1
ATOM 690 O O . THR A 1 87 ? 2.749 0.898 1.225 1.00 92.69 87 THR A O 1
ATOM 693 N N . VAL A 1 88 ? 4.199 -0.303 0.017 1.00 92.00 88 VAL A N 1
ATOM 694 C CA . VAL A 1 88 ? 4.088 -1.553 0.773 1.00 92.00 88 VAL A CA 1
ATOM 695 C C . VAL A 1 88 ? 5.501 -2.000 1.123 1.00 92.00 88 VAL A C 1
ATOM 697 O O . VAL A 1 88 ? 6.273 -2.365 0.235 1.00 92.00 88 VAL A O 1
ATOM 700 N N . SER A 1 89 ? 5.843 -1.946 2.409 1.00 89.31 89 SER A N 1
ATOM 701 C CA . SER A 1 89 ? 7.120 -2.467 2.897 1.00 89.31 89 SER A CA 1
ATOM 702 C C . SER A 1 89 ? 7.041 -3.975 3.105 1.00 89.31 89 SER A C 1
ATOM 704 O O . SER A 1 89 ? 6.086 -4.463 3.705 1.00 89.31 89 SER A O 1
ATOM 706 N N . PHE A 1 90 ? 8.060 -4.715 2.675 1.00 84.31 90 PHE A N 1
ATOM 707 C CA . PHE A 1 90 ? 8.257 -6.110 3.086 1.00 84.31 90 PHE A CA 1
ATOM 708 C C . PHE A 1 90 ? 9.158 -6.255 4.319 1.00 84.31 90 PHE A C 1
ATOM 710 O O . PHE A 1 90 ? 9.154 -7.307 4.956 1.00 84.31 90 PHE A O 1
ATOM 717 N N . ASN A 1 91 ? 9.921 -5.218 4.678 1.00 81.94 91 ASN A N 1
ATOM 718 C CA . ASN A 1 91 ? 10.916 -5.272 5.745 1.00 81.94 91 ASN A CA 1
ATOM 719 C C . ASN A 1 91 ? 10.642 -4.215 6.820 1.00 81.94 91 ASN A C 1
ATOM 721 O O . ASN A 1 91 ? 11.228 -3.132 6.850 1.00 81.94 91 ASN A O 1
ATOM 725 N N . ALA A 1 92 ? 9.782 -4.561 7.773 1.00 73.56 92 ALA A N 1
ATOM 726 C CA . ALA A 1 92 ? 9.439 -3.673 8.878 1.00 73.56 92 ALA A CA 1
ATOM 727 C C . ALA A 1 92 ? 10.625 -3.311 9.797 1.00 73.56 92 ALA A C 1
ATOM 729 O O . ALA A 1 92 ? 10.568 -2.297 10.493 1.00 73.56 92 ALA A O 1
ATOM 730 N N . SER A 1 93 ? 11.712 -4.094 9.789 1.00 79.62 93 SER A N 1
ATOM 731 C CA . SER A 1 93 ? 12.897 -3.802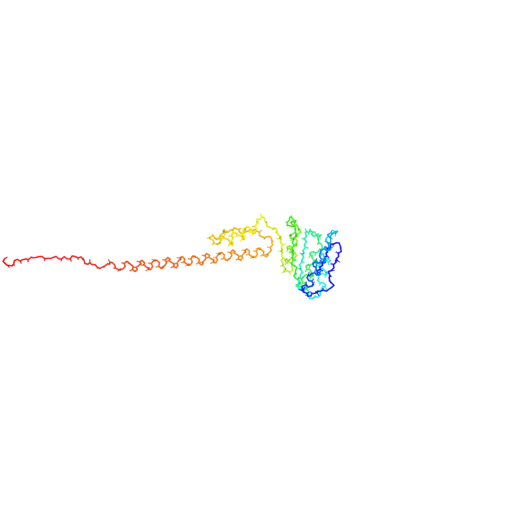 10.610 1.00 79.62 93 SER A CA 1
ATOM 732 C C . SER A 1 93 ? 13.714 -2.609 10.085 1.00 79.62 93 SER A C 1
ATOM 734 O O . SER A 1 93 ? 14.432 -1.956 10.849 1.00 79.62 93 SER A O 1
ATOM 736 N N . GLU A 1 94 ? 13.575 -2.271 8.799 1.00 82.19 94 GLU A N 1
ATOM 737 C CA . GLU A 1 94 ? 14.371 -1.248 8.117 1.00 82.19 94 GLU A CA 1
ATOM 738 C C . GLU A 1 94 ? 13.730 0.143 8.259 1.00 82.19 94 GLU A C 1
ATOM 740 O O . GLU A 1 94 ? 13.056 0.667 7.373 1.00 82.19 94 GLU A O 1
ATOM 745 N N . LYS A 1 95 ? 13.917 0.749 9.438 1.00 82.62 95 LYS A N 1
ATOM 746 C CA . LYS A 1 95 ? 13.278 2.026 9.809 1.00 82.62 95 LYS A CA 1
ATOM 747 C C . LYS A 1 95 ? 13.507 3.161 8.799 1.00 82.62 95 LYS A C 1
ATOM 749 O O . LYS A 1 95 ? 12.616 3.985 8.628 1.00 82.62 95 LYS A O 1
ATOM 754 N N . SER A 1 96 ? 14.668 3.236 8.139 1.00 82.31 96 SER A N 1
ATOM 755 C CA . SER A 1 96 ? 15.003 4.374 7.269 1.00 82.31 96 SER A CA 1
ATOM 756 C C . SER A 1 96 ? 14.229 4.343 5.952 1.00 82.31 96 SER A C 1
ATOM 758 O O . SER A 1 96 ? 13.721 5.382 5.532 1.00 82.31 96 SER A O 1
ATOM 760 N N . GLY A 1 97 ? 14.134 3.183 5.300 1.00 81.88 97 GLY A N 1
ATOM 761 C CA . GLY A 1 97 ? 13.303 3.002 4.114 1.00 81.88 97 GLY A CA 1
ATOM 762 C C . GLY A 1 97 ? 11.821 3.070 4.446 1.00 81.88 97 GLY A C 1
ATOM 763 O O . GLY A 1 97 ? 11.080 3.713 3.713 1.00 81.88 97 GLY A O 1
ATOM 764 N N . ASN A 1 98 ? 11.389 2.535 5.589 1.00 86.44 98 ASN A N 1
ATOM 765 C CA . ASN A 1 98 ? 9.987 2.618 6.009 1.00 86.44 98 ASN A CA 1
ATOM 766 C C . ASN A 1 98 ? 9.511 4.070 6.203 1.00 86.44 98 ASN A C 1
ATOM 768 O O . ASN A 1 98 ? 8.439 4.427 5.715 1.00 86.44 98 ASN A O 1
ATOM 772 N N . GLU A 1 99 ? 10.320 4.944 6.814 1.00 86.56 99 GLU A N 1
ATOM 773 C CA . GLU A 1 99 ? 10.004 6.380 6.891 1.00 86.56 99 GLU A CA 1
ATOM 774 C C . GLU A 1 99 ? 10.008 7.068 5.515 1.00 86.56 99 GLU A C 1
ATOM 776 O O . GLU A 1 99 ? 9.141 7.900 5.239 1.00 86.56 99 GLU A O 1
ATOM 781 N N . PHE A 1 100 ? 10.908 6.684 4.603 1.00 85.19 100 PHE A N 1
ATOM 782 C CA . PHE A 1 100 ? 10.854 7.168 3.220 1.00 85.19 100 PHE A CA 1
ATOM 783 C C . PHE A 1 100 ? 9.577 6.708 2.495 1.00 85.19 100 PHE A C 1
ATOM 785 O O . PHE A 1 100 ? 8.956 7.502 1.792 1.00 85.19 100 PHE A O 1
ATOM 792 N N . LEU A 1 101 ? 9.156 5.452 2.663 1.00 87.81 101 LEU A N 1
ATOM 793 C CA . LEU A 1 101 ? 7.967 4.900 2.009 1.00 87.81 101 LEU A CA 1
ATOM 794 C C . LEU A 1 101 ? 6.686 5.580 2.499 1.00 87.81 101 LEU A C 1
ATOM 796 O O . LEU A 1 101 ? 5.827 5.890 1.671 1.00 87.81 101 LEU A O 1
ATOM 800 N N . LYS A 1 102 ? 6.594 5.880 3.803 1.00 89.31 102 LYS A N 1
ATOM 801 C CA . LYS A 1 102 ? 5.546 6.737 4.383 1.00 89.31 102 LYS A CA 1
ATOM 802 C C . LYS A 1 102 ? 5.565 8.139 3.775 1.00 89.31 102 LYS A C 1
ATOM 804 O O . LYS A 1 102 ? 4.523 8.680 3.414 1.00 89.31 102 LYS A O 1
ATOM 809 N N . MET A 1 103 ? 6.747 8.743 3.644 1.00 86.94 103 MET A N 1
ATOM 810 C CA . MET A 1 103 ? 6.896 10.081 3.069 1.00 86.94 103 MET A CA 1
ATOM 811 C C . MET A 1 103 ? 6.456 10.122 1.597 1.00 86.94 103 MET A C 1
ATOM 813 O O . MET A 1 103 ? 5.681 10.996 1.219 1.00 86.94 103 MET A O 1
ATOM 817 N N . LEU A 1 104 ? 6.879 9.147 0.787 1.00 86.75 104 LEU A N 1
ATOM 818 C CA . LEU A 1 104 ? 6.525 9.027 -0.629 1.00 86.75 104 LEU A CA 1
ATOM 819 C C . LEU A 1 104 ? 5.014 8.831 -0.840 1.00 86.75 104 LEU A C 1
ATOM 821 O O . LEU A 1 104 ? 4.421 9.472 -1.715 1.00 86.75 104 LEU A O 1
ATOM 825 N N . SER A 1 105 ? 4.366 7.991 -0.025 1.00 90.12 105 SER A N 1
ATOM 826 C CA . SER A 1 105 ? 2.911 7.838 -0.097 1.00 90.12 105 SER A CA 1
ATOM 827 C C . SER A 1 105 ? 2.181 9.105 0.335 1.00 90.12 105 SER A C 1
ATOM 829 O O . SER A 1 105 ? 1.241 9.524 -0.336 1.00 90.12 105 SER A O 1
ATOM 831 N N . ASN A 1 106 ? 2.640 9.773 1.394 1.00 88.81 106 ASN A N 1
ATOM 832 C CA . ASN A 1 106 ? 2.016 11.007 1.872 1.00 88.81 106 ASN A CA 1
ATOM 833 C C . ASN A 1 106 ? 2.140 12.158 0.858 1.00 88.81 106 ASN A C 1
ATOM 835 O O . ASN A 1 106 ? 1.161 12.867 0.630 1.00 88.81 106 ASN A O 1
ATOM 839 N N . LEU A 1 107 ? 3.293 12.307 0.193 1.00 86.06 107 LEU A N 1
ATOM 840 C CA . LEU A 1 107 ? 3.520 13.329 -0.842 1.00 86.06 107 LEU A CA 1
ATOM 841 C C . LEU A 1 107 ? 2.587 13.195 -2.056 1.00 86.06 107 LEU A C 1
ATOM 843 O O . LEU A 1 107 ? 2.276 14.195 -2.698 1.00 86.06 107 LEU A O 1
ATOM 847 N N . SER A 1 108 ? 2.138 11.977 -2.363 1.00 86.12 108 SER A N 1
ATOM 848 C CA . SER A 1 108 ? 1.241 11.678 -3.4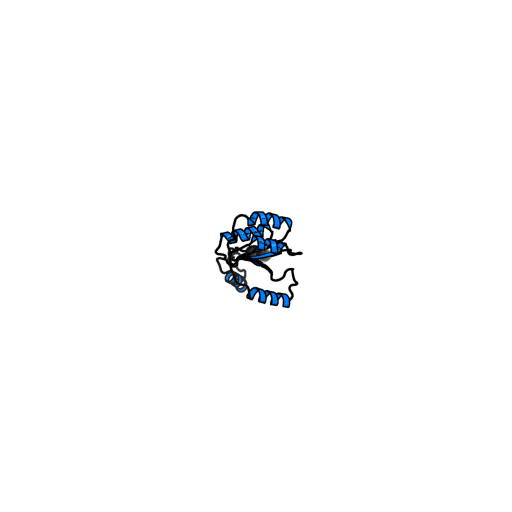90 1.00 86.12 108 SER A CA 1
ATOM 849 C C . SER A 1 108 ? -0.236 11.536 -3.096 1.00 86.12 108 SER A C 1
ATOM 851 O O . SER A 1 108 ? -1.072 11.234 -3.946 1.00 86.12 108 SER A O 1
ATOM 853 N N . GLY A 1 109 ? -0.585 11.700 -1.812 1.00 89.12 109 GLY A N 1
ATOM 854 C CA . GLY A 1 109 ? -1.933 11.391 -1.311 1.00 89.12 109 GLY A CA 1
ATOM 855 C C . GLY A 1 109 ? -2.303 9.901 -1.413 1.00 89.12 109 GLY A C 1
ATOM 856 O O . GLY A 1 109 ? -3.485 9.554 -1.498 1.00 89.12 109 GLY A O 1
ATOM 857 N N . GLY A 1 110 ? -1.292 9.029 -1.458 1.00 92.19 110 GLY A N 1
ATOM 858 C CA . GLY A 1 110 ? -1.410 7.579 -1.396 1.00 92.19 110 GLY A CA 1
ATOM 859 C C . GLY A 1 110 ? -1.564 7.057 0.036 1.00 92.19 110 GLY A C 1
ATOM 860 O O . GLY A 1 110 ? -2.160 7.705 0.892 1.00 92.19 110 GLY A O 1
ATOM 861 N N . ARG A 1 111 ? -1.078 5.835 0.287 1.00 94.25 111 ARG A N 1
ATOM 862 C CA . ARG A 1 111 ? -1.153 5.144 1.592 1.00 94.25 111 ARG A CA 1
ATOM 863 C C . ARG A 1 111 ? 0.056 4.236 1.794 1.00 94.25 111 ARG A C 1
ATOM 865 O O . ARG A 1 111 ? 0.469 3.602 0.825 1.00 94.25 111 ARG A O 1
ATOM 872 N N . TYR A 1 112 ? 0.544 4.133 3.025 1.00 92.88 112 TYR A N 1
ATOM 873 C CA . TYR A 1 112 ? 1.596 3.206 3.434 1.00 92.88 112 TYR A CA 1
ATOM 874 C C . TYR A 1 112 ? 1.027 1.943 4.096 1.00 92.88 112 TYR A C 1
ATOM 876 O O . TYR A 1 112 ? 0.116 2.008 4.928 1.00 92.88 112 TYR A O 1
ATOM 884 N N . HIS A 1 113 ? 1.611 0.790 3.778 1.00 91.06 113 HIS A N 1
ATOM 885 C CA . HIS A 1 113 ? 1.350 -0.498 4.412 1.00 91.06 113 HIS A CA 1
ATOM 886 C C . HIS A 1 113 ? 2.651 -1.133 4.924 1.00 91.06 113 HIS A C 1
ATOM 888 O O . HIS A 1 113 ? 3.670 -1.147 4.235 1.00 91.06 113 HIS A O 1
ATOM 894 N N . SER A 1 114 ? 2.573 -1.726 6.116 1.00 86.44 114 SER A N 1
ATOM 895 C CA . SER A 1 114 ? 3.605 -2.573 6.715 1.00 86.44 114 SER A CA 1
ATOM 896 C C . SER A 1 114 ? 2.933 -3.834 7.269 1.00 86.44 114 SER A C 1
ATOM 898 O O . SER A 1 114 ? 1.926 -3.688 7.967 1.00 86.44 114 SER A O 1
ATOM 900 N N . PRO A 1 115 ? 3.468 -5.042 7.015 1.00 72.81 115 PRO A N 1
ATOM 901 C CA . PRO A 1 115 ? 2.903 -6.299 7.501 1.00 72.81 115 PRO A CA 1
ATOM 902 C C . PRO A 1 115 ? 3.157 -6.546 8.996 1.00 72.81 115 PRO A C 1
ATOM 904 O O . PRO A 1 115 ? 2.614 -7.494 9.553 1.00 72.81 115 PRO A O 1
ATOM 907 N N . TYR A 1 116 ? 3.998 -5.736 9.646 1.00 67.12 116 TYR A N 1
ATOM 908 C CA . TYR A 1 116 ? 4.430 -5.958 11.025 1.00 67.12 116 TYR A CA 1
ATOM 909 C C . TYR A 1 116 ? 3.775 -4.968 11.992 1.00 67.12 116 TYR A C 1
ATOM 911 O O . TYR A 1 116 ? 3.881 -3.750 11.822 1.00 67.12 116 TYR A O 1
ATOM 919 N N . GLY A 1 117 ? 3.172 -5.517 13.042 1.00 58.75 117 GLY A N 1
ATOM 920 C CA . GLY A 1 117 ? 2.918 -4.849 14.313 1.00 58.75 117 GLY A CA 1
ATOM 921 C C . GLY A 1 117 ? 3.558 -5.676 15.429 1.00 58.75 117 GLY A C 1
ATOM 922 O O . GLY A 1 117 ? 3.653 -6.893 15.312 1.00 58.75 117 GLY A O 1
ATOM 923 N N . ASP A 1 118 ? 3.992 -5.023 16.506 1.00 57.59 118 ASP A N 1
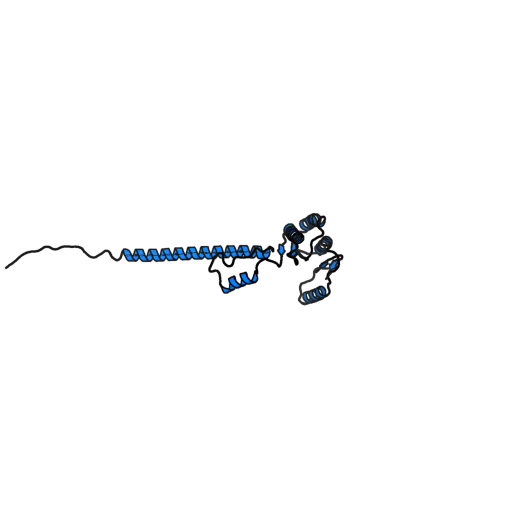ATOM 924 C CA . ASP A 1 118 ? 4.699 -5.649 17.645 1.00 57.59 118 ASP A CA 1
ATOM 925 C C . ASP A 1 118 ? 3.812 -6.594 18.493 1.00 57.59 118 ASP A C 1
ATOM 927 O O . ASP A 1 118 ? 4.256 -7.226 19.445 1.00 57.59 118 ASP A O 1
ATOM 931 N N . VAL A 1 119 ? 2.526 -6.680 18.146 1.00 61.41 119 VAL A N 1
ATOM 932 C CA . VAL A 1 119 ? 1.485 -7.453 18.825 1.00 61.41 119 VAL A CA 1
ATOM 933 C C . VAL A 1 119 ? 0.636 -8.131 17.754 1.00 61.41 119 VAL A C 1
ATOM 935 O O . VAL A 1 119 ? 0.346 -7.530 16.716 1.00 61.41 119 VAL A O 1
ATOM 938 N N . ASP A 1 120 ? 0.202 -9.363 18.014 1.00 73.94 120 ASP A N 1
ATOM 939 C CA . ASP A 1 120 ? -0.613 -10.123 17.071 1.00 73.94 120 ASP A CA 1
ATOM 940 C C . ASP A 1 120 ? -2.016 -9.506 16.889 1.00 73.94 120 ASP A C 1
ATOM 942 O O . ASP A 1 120 ? -2.936 -9.704 17.688 1.00 73.94 120 ASP A O 1
ATOM 946 N N . GLY A 1 121 ? -2.188 -8.770 15.789 1.00 76.12 121 GLY A N 1
ATOM 947 C CA . GLY A 1 121 ? -3.478 -8.221 15.381 1.00 76.12 121 GLY A CA 1
ATOM 948 C C . GLY A 1 121 ? -4.537 -9.294 15.099 1.00 76.12 121 GLY A C 1
ATOM 949 O O . GLY A 1 121 ? -5.725 -9.000 15.228 1.00 76.12 121 GLY A O 1
ATOM 950 N N . HIS A 1 122 ? -4.145 -10.535 14.778 1.00 79.88 122 HIS A N 1
ATOM 951 C CA . HIS A 1 122 ? -5.085 -11.647 14.627 1.00 79.88 122 HIS A CA 1
ATOM 952 C C . HIS A 1 122 ? -5.632 -12.109 15.976 1.00 79.88 122 HIS A C 1
ATOM 954 O O . HIS A 1 122 ? -6.834 -12.349 16.072 1.00 79.88 122 HIS A O 1
ATOM 960 N N . LEU A 1 123 ? -4.804 -12.172 17.025 1.00 82.38 123 LEU A N 1
ATOM 961 C CA . LEU A 1 123 ? -5.263 -12.463 18.387 1.00 82.38 123 LEU A CA 1
ATOM 962 C C . LEU A 1 123 ? -6.277 -11.415 18.865 1.00 82.38 123 LEU A C 1
ATOM 964 O O . LEU A 1 123 ? -7.336 -11.767 19.382 1.00 82.38 123 LEU A O 1
ATOM 968 N N . VAL A 1 124 ? -5.983 -10.131 18.645 1.00 82.19 124 VAL A N 1
ATOM 969 C CA . VAL A 1 124 ? -6.879 -9.028 19.026 1.00 82.19 124 VAL A CA 1
ATOM 970 C C . VAL A 1 124 ? -8.195 -9.090 18.243 1.00 82.19 124 VAL A C 1
ATOM 972 O O . VAL A 1 124 ? -9.267 -9.041 18.847 1.00 82.19 124 VAL A O 1
ATOM 975 N N . ALA A 1 125 ? -8.139 -9.293 16.922 1.00 82.94 125 ALA A N 1
ATOM 976 C CA . ALA A 1 125 ? -9.331 -9.473 16.094 1.00 82.94 125 ALA A CA 1
ATOM 977 C C . ALA A 1 125 ? -10.140 -10.725 16.483 1.00 82.94 125 ALA A C 1
ATOM 979 O O . ALA A 1 125 ? -11.369 -10.683 16.481 1.00 82.94 125 ALA A O 1
ATOM 980 N N . HIS A 1 126 ? -9.477 -11.825 16.854 1.00 85.56 126 HIS A N 1
ATOM 981 C CA . HIS A 1 126 ? -10.140 -13.038 17.327 1.00 85.56 126 HIS A CA 1
ATOM 982 C C . HIS A 1 126 ? -10.919 -12.770 18.616 1.00 85.56 126 HIS A C 1
ATOM 984 O O . HIS A 1 126 ? -12.124 -13.010 18.634 1.00 85.56 126 HIS A O 1
ATOM 990 N N . ARG A 1 127 ? -10.277 -12.184 19.643 1.00 85.25 127 ARG A N 1
ATOM 991 C CA . ARG A 1 127 ? -10.945 -11.841 20.913 1.00 85.25 127 ARG A CA 1
ATOM 992 C C . ARG A 1 127 ? -12.135 -10.902 20.695 1.00 85.25 127 ARG A C 1
ATOM 994 O O . ARG A 1 127 ? -13.205 -11.165 21.232 1.00 85.25 127 ARG A O 1
ATOM 1001 N N . MET A 1 128 ? -12.008 -9.882 19.838 1.00 83.25 128 MET A N 1
ATOM 1002 C CA . MET A 1 128 ? -13.136 -9.002 19.474 1.00 83.25 128 MET A CA 1
ATOM 1003 C C . MET A 1 128 ? -14.331 -9.765 18.879 1.00 83.25 128 MET A C 1
ATOM 1005 O O . MET A 1 128 ? -15.480 -9.429 19.163 1.00 83.25 128 MET A O 1
ATOM 1009 N N . LEU A 1 129 ? -14.075 -10.785 18.055 1.00 85.06 129 LEU A N 1
ATOM 1010 C CA . LEU A 1 129 ? -15.116 -11.577 17.394 1.00 85.06 129 LEU A CA 1
ATOM 1011 C C . LEU A 1 129 ? -15.720 -12.672 18.290 1.00 85.06 129 LEU A C 1
ATOM 1013 O O . LEU A 1 129 ? -16.862 -13.063 18.054 1.00 85.06 129 LEU A O 1
ATOM 1017 N N . THR A 1 130 ? -14.987 -13.177 19.289 1.00 86.94 130 THR A N 1
ATOM 1018 C CA . THR A 1 130 ? -15.445 -14.274 20.165 1.00 86.94 130 THR A CA 1
ATOM 1019 C C . THR A 1 130 ? -15.963 -13.820 21.526 1.00 86.94 130 THR A C 1
ATOM 1021 O O . THR A 1 130 ? -16.914 -14.406 22.034 1.00 86.94 130 THR A O 1
ATOM 1024 N N . GLU A 1 131 ? -15.346 -12.804 22.130 1.00 81.81 131 GLU A N 1
ATOM 1025 C CA . GLU A 1 131 ? -15.680 -12.304 23.474 1.00 81.81 131 GLU A CA 1
ATOM 1026 C C . GLU A 1 131 ? -16.623 -11.087 23.415 1.00 81.81 131 GLU A C 1
ATOM 1028 O O . GLU A 1 131 ? -17.352 -10.806 24.368 1.00 81.81 131 GLU A O 1
ATOM 1033 N N . GLY A 1 132 ? -16.678 -10.409 22.263 1.00 70.50 132 GLY A N 1
ATOM 1034 C CA . GLY A 1 132 ? -17.509 -9.232 22.031 1.00 70.50 132 GLY A CA 1
ATOM 1035 C C . GLY A 1 132 ? -16.948 -7.959 22.671 1.00 70.50 132 GLY A C 1
ATOM 1036 O O . GLY A 1 132 ? -15.763 -7.854 22.969 1.00 70.50 132 GLY A O 1
ATOM 1037 N N . PHE A 1 133 ? -17.818 -6.965 22.862 1.00 68.75 133 PHE A N 1
ATOM 1038 C CA . PHE A 1 133 ? -17.457 -5.633 23.367 1.00 68.75 133 PHE A CA 1
ATOM 1039 C C . PHE A 1 133 ? -17.988 -5.429 24.793 1.00 68.75 133 PHE A C 1
ATOM 1041 O O . PHE A 1 133 ? -18.905 -4.635 25.016 1.00 68.75 133 PHE A O 1
ATOM 1048 N N . THR A 1 134 ? -17.522 -6.225 25.753 1.00 67.06 134 THR A N 1
ATOM 1049 C CA . THR A 1 134 ? -17.951 -6.124 27.162 1.00 67.06 134 THR A CA 1
ATOM 1050 C C . THR A 1 134 ? -17.368 -4.887 27.842 1.00 67.06 134 THR A C 1
ATOM 1052 O O . THR A 1 134 ? -18.125 -4.137 28.458 1.00 67.06 134 THR A O 1
ATOM 1055 N N . ASP A 1 135 ? -16.072 -4.652 27.654 1.00 70.12 135 ASP A N 1
ATOM 1056 C CA . ASP A 1 135 ? -15.320 -3.469 28.085 1.00 70.12 135 ASP A CA 1
ATOM 1057 C C . ASP A 1 135 ? -15.184 -2.453 26.926 1.00 70.12 135 ASP A C 1
ATOM 1059 O O . ASP A 1 135 ? -15.323 -2.813 25.752 1.00 70.12 135 ASP A O 1
ATOM 1063 N N . GLU A 1 136 ? -14.932 -1.183 27.243 1.00 67.75 136 GLU A N 1
ATOM 1064 C CA . GLU A 1 136 ? -14.619 -0.149 26.249 1.00 67.75 136 GLU A CA 1
ATOM 1065 C C . GLU A 1 136 ? -13.215 -0.337 25.673 1.00 67.75 136 GLU A C 1
ATOM 1067 O O . GLU A 1 136 ? -13.029 -0.236 24.459 1.00 67.75 136 GLU A O 1
ATOM 1072 N N . ASP A 1 137 ? -12.249 -0.645 26.543 1.00 71.81 137 ASP A N 1
ATOM 1073 C CA . ASP A 1 137 ? -10.820 -0.612 26.222 1.00 71.81 137 ASP A CA 1
ATOM 1074 C C . ASP A 1 137 ? -10.220 -2.009 25.927 1.00 71.81 137 ASP A C 1
ATOM 1076 O O . ASP A 1 137 ? -9.143 -2.096 25.330 1.00 71.81 137 ASP A O 1
ATOM 1080 N N . ASP A 1 138 ? -10.907 -3.116 26.262 1.00 74.81 138 ASP A N 1
ATOM 1081 C CA . ASP A 1 138 ? -10.465 -4.497 25.955 1.00 74.81 138 ASP A CA 1
ATOM 1082 C C . ASP A 1 138 ? -11.107 -5.039 24.653 1.00 74.81 138 ASP A C 1
ATOM 1084 O O . ASP A 1 138 ? -12.275 -4.760 24.358 1.00 74.81 138 ASP A O 1
ATOM 1088 N N . PRO A 1 139 ? -10.369 -5.796 23.818 1.00 76.75 139 PRO A N 1
ATOM 1089 C CA . PRO A 1 139 ? -8.911 -5.882 23.784 1.00 76.75 139 PRO A CA 1
ATOM 1090 C C . PRO A 1 139 ? -8.266 -4.590 23.265 1.00 76.75 139 PRO A C 1
ATOM 1092 O O . PRO A 1 139 ? -8.725 -3.997 22.282 1.00 76.75 139 PRO A O 1
ATOM 1095 N N . VAL A 1 140 ? -7.167 -4.178 23.901 1.00 82.06 140 VAL A N 1
ATOM 1096 C CA . VAL A 1 140 ? -6.383 -3.011 23.475 1.00 82.06 140 VAL A CA 1
ATOM 1097 C C . VAL A 1 140 ? -5.889 -3.229 22.044 1.00 82.06 140 VAL A C 1
ATOM 1099 O O . VAL A 1 140 ? -5.228 -4.226 21.744 1.00 82.06 140 VAL A O 1
ATOM 1102 N N . LEU A 1 141 ? -6.216 -2.296 21.148 1.00 81.88 141 LEU A N 1
ATOM 1103 C CA . LEU A 1 141 ? -5.750 -2.347 19.765 1.00 81.88 141 LEU A CA 1
ATOM 1104 C C . LEU A 1 141 ? -4.257 -2.003 19.695 1.00 81.88 141 LEU A C 1
ATOM 1106 O O . LEU A 1 141 ? -3.813 -1.053 20.344 1.00 81.88 141 LEU A O 1
ATOM 1110 N N . PRO A 1 142 ? -3.464 -2.738 18.900 1.00 82.94 142 PRO A N 1
ATOM 1111 C CA . PRO A 1 142 ? -2.040 -2.483 18.812 1.00 82.94 142 PRO A CA 1
ATOM 1112 C C . PRO A 1 142 ? -1.736 -1.264 17.938 1.00 82.94 142 PRO A C 1
ATOM 1114 O O . PRO A 1 142 ? -2.533 -0.841 17.097 1.00 82.94 142 PRO A O 1
ATOM 1117 N N . LEU A 1 143 ? -0.540 -0.702 18.112 1.00 81.94 143 LEU A N 1
ATOM 1118 C CA . LEU A 1 143 ? -0.073 0.405 17.285 1.00 81.94 143 LEU A CA 1
ATOM 1119 C C . LEU A 1 143 ? 0.226 -0.085 15.865 1.00 81.94 143 LEU A C 1
ATOM 1121 O O . LEU A 1 143 ? 1.223 -0.757 15.609 1.00 81.94 143 LEU A O 1
ATOM 1125 N N . PHE A 1 144 ? -0.648 0.279 14.929 1.00 84.38 144 PHE A N 1
ATOM 1126 C CA . PHE A 1 144 ? -0.485 -0.054 13.521 1.00 84.38 144 PHE A CA 1
ATOM 1127 C C . PHE A 1 144 ? 0.405 0.963 12.785 1.00 84.38 144 PHE A C 1
ATOM 1129 O O . PHE A 1 144 ? 0.118 2.166 12.713 1.00 84.38 144 PHE A O 1
ATOM 1136 N N . GLU A 1 145 ? 1.480 0.452 12.183 1.00 83.81 145 GLU A N 1
ATOM 1137 C CA . GLU A 1 145 ? 2.412 1.209 11.336 1.00 83.81 145 GLU A CA 1
ATOM 1138 C C . GLU A 1 145 ? 1.825 1.556 9.957 1.00 83.81 145 GLU A C 1
ATOM 1140 O O . GLU A 1 145 ? 2.102 2.631 9.420 1.00 83.81 145 GLU A O 1
ATOM 1145 N N . GLY A 1 146 ? 0.984 0.679 9.399 1.00 87.62 146 GLY A N 1
ATOM 1146 C CA . GLY A 1 146 ? 0.259 0.920 8.149 1.00 87.62 146 GLY A CA 1
ATOM 1147 C C . GLY A 1 146 ? -0.959 1.832 8.335 1.00 87.62 146 GLY A C 1
ATOM 1148 O O . GLY A 1 146 ? -1.689 1.724 9.323 1.00 87.62 146 GLY A O 1
ATOM 1149 N N . ASP A 1 147 ? -1.216 2.704 7.360 1.00 91.38 147 ASP A N 1
ATOM 1150 C CA . ASP A 1 147 ? -2.270 3.722 7.444 1.00 91.38 147 ASP A CA 1
ATOM 1151 C C . ASP A 1 147 ? -3.676 3.120 7.489 1.00 91.38 147 ASP A C 1
ATOM 1153 O O . ASP A 1 147 ? -4.543 3.627 8.199 1.00 91.38 147 ASP A O 1
ATOM 1157 N N . ASP A 1 148 ? -3.913 2.029 6.759 1.00 89.19 148 ASP A N 1
ATOM 1158 C CA . ASP A 1 148 ? -5.239 1.411 6.679 1.00 89.19 148 ASP A CA 1
ATOM 1159 C C . ASP A 1 148 ? -5.660 0.750 7.992 1.00 89.19 148 ASP A C 1
ATOM 1161 O O . ASP A 1 148 ? -6.762 1.007 8.475 1.00 89.19 148 ASP A O 1
ATOM 1165 N N . LEU A 1 149 ? -4.769 -0.022 8.624 1.00 87.12 149 LEU A N 1
ATOM 1166 C CA . LEU A 1 149 ? -5.045 -0.618 9.933 1.00 87.12 149 LEU A CA 1
ATOM 1167 C C . LEU A 1 149 ? -5.115 0.452 11.033 1.00 87.12 149 LEU A C 1
ATOM 1169 O O . LEU A 1 149 ? -5.984 0.378 11.898 1.00 87.12 149 LEU A O 1
ATOM 1173 N N . ARG A 1 150 ? -4.298 1.515 10.956 1.00 88.62 150 ARG A N 1
ATOM 1174 C CA . ARG A 1 150 ? -4.397 2.671 11.868 1.00 88.62 150 ARG A CA 1
ATOM 1175 C C . ARG A 1 150 ? -5.734 3.406 11.738 1.00 88.62 150 ARG A C 1
ATOM 1177 O O . ARG A 1 150 ? -6.274 3.874 12.737 1.00 88.62 150 ARG A O 1
ATOM 1184 N N . ARG A 1 151 ? -6.271 3.544 10.521 1.00 91.38 151 ARG A N 1
ATOM 1185 C CA . ARG A 1 151 ? -7.597 4.141 10.283 1.00 91.38 151 ARG A CA 1
ATOM 1186 C C . ARG A 1 151 ? -8.713 3.226 10.774 1.00 91.38 151 ARG A C 1
ATOM 1188 O O . ARG A 1 151 ? -9.619 3.714 11.439 1.00 91.38 151 ARG A O 1
ATOM 1195 N N . LEU A 1 152 ? -8.621 1.925 10.496 1.00 89.31 152 LEU A N 1
ATOM 1196 C CA . LEU A 1 152 ? -9.576 0.933 10.985 1.00 89.31 152 LEU A CA 1
ATOM 1197 C C . LEU A 1 152 ? -9.639 0.928 12.519 1.00 89.31 152 LEU A C 1
ATOM 1199 O O . LEU A 1 152 ? -10.733 0.977 13.069 1.00 89.31 152 LEU A O 1
ATOM 1203 N N . ALA A 1 153 ? -8.488 0.971 13.196 1.00 88.31 153 ALA A N 1
ATOM 1204 C CA . ALA A 1 153 ? -8.419 1.051 14.653 1.00 88.31 153 ALA A CA 1
ATOM 1205 C C . ALA A 1 153 ? -9.185 2.261 15.212 1.00 88.31 153 ALA A C 1
ATOM 1207 O O . ALA A 1 153 ? -10.057 2.098 16.058 1.00 88.31 153 ALA A O 1
ATOM 1208 N N . LYS A 1 154 ? -8.962 3.456 14.647 1.00 90.25 154 LYS A N 1
ATOM 1209 C CA . LYS A 1 154 ? -9.681 4.679 15.049 1.00 90.25 154 LYS A CA 1
ATOM 1210 C C . LYS A 1 154 ? -11.199 4.581 14.878 1.00 90.25 154 LYS A C 1
ATOM 1212 O O . LYS A 1 154 ? -11.933 5.127 15.698 1.00 90.25 154 LYS A O 1
ATOM 1217 N N . GLU A 1 155 ? -11.683 3.926 13.823 1.00 91.81 155 GLU A N 1
ATOM 1218 C CA . GLU A 1 155 ? -13.127 3.726 13.645 1.00 91.81 155 GLU A CA 1
ATOM 1219 C C . GLU A 1 155 ? -13.686 2.655 14.602 1.00 91.81 155 GLU A C 1
ATOM 1221 O O . GLU A 1 155 ? -14.824 2.796 15.044 1.00 91.81 155 GLU A O 1
ATOM 1226 N N . ILE A 1 156 ? -12.896 1.643 14.993 1.00 88.31 156 ILE A N 1
ATOM 1227 C CA . ILE A 1 156 ? -13.270 0.684 16.051 1.00 88.31 156 ILE A CA 1
ATOM 1228 C C . ILE A 1 156 ? -13.372 1.391 17.412 1.00 88.31 156 ILE A C 1
ATOM 1230 O O . ILE A 1 156 ? -14.382 1.239 18.097 1.00 88.31 156 ILE A O 1
ATOM 1234 N N . ASP A 1 157 ? -12.390 2.215 17.784 1.00 87.50 157 ASP A N 1
ATOM 1235 C CA . ASP A 1 157 ? -12.409 2.970 19.048 1.00 87.50 157 ASP A CA 1
ATOM 1236 C C . ASP A 1 157 ? -13.597 3.943 19.111 1.00 87.50 157 ASP A C 1
ATOM 1238 O O . ASP A 1 157 ? -14.285 4.063 20.124 1.00 87.50 157 ASP A O 1
ATOM 1242 N N . LYS A 1 158 ? -13.921 4.586 17.987 1.00 90.19 158 LYS A N 1
ATOM 1243 C CA . LYS A 1 158 ? -15.116 5.428 17.858 1.00 90.19 158 LYS A CA 1
ATOM 1244 C C . LYS A 1 158 ? -16.420 4.623 17.933 1.00 90.19 158 LYS A C 1
ATOM 1246 O O . LYS A 1 158 ? -17.392 5.096 18.519 1.00 90.19 158 LYS A O 1
ATOM 1251 N N . ALA A 1 159 ? -16.458 3.405 17.388 1.00 88.94 159 ALA A N 1
ATOM 1252 C CA . ALA A 1 159 ? -17.611 2.516 17.526 1.00 88.94 159 ALA A CA 1
ATOM 1253 C C . ALA A 1 159 ? -17.825 2.074 18.986 1.00 88.94 159 ALA A C 1
ATOM 1255 O O . ALA A 1 159 ? -18.965 2.079 19.452 1.00 88.94 159 ALA A O 1
ATOM 1256 N N . ARG A 1 160 ? -16.747 1.775 19.728 1.00 86.44 160 ARG A N 1
ATOM 1257 C CA . ARG A 1 160 ? -16.783 1.480 21.175 1.00 86.44 160 ARG A CA 1
ATOM 1258 C C . ARG A 1 160 ? -17.409 2.627 21.968 1.00 86.44 160 ARG A C 1
ATOM 1260 O O . ARG A 1 160 ? -18.399 2.412 22.663 1.00 86.44 160 ARG A O 1
ATOM 1267 N N . GLN A 1 161 ? -16.934 3.856 21.752 1.00 87.00 161 GLN A N 1
ATOM 1268 C CA . GLN A 1 161 ? -17.488 5.061 22.387 1.00 87.00 161 GLN A CA 1
ATOM 1269 C C . GLN A 1 161 ? -19.000 5.216 22.138 1.00 87.00 161 GLN A C 1
ATOM 1271 O O . GLN A 1 161 ? -19.752 5.551 23.056 1.00 87.00 161 GLN A O 1
ATOM 1276 N N . PHE A 1 162 ? -19.480 4.942 20.919 1.00 89.62 162 PHE A N 1
ATOM 1277 C CA . PHE A 1 162 ? -20.917 4.982 20.618 1.00 89.62 162 PHE A CA 1
ATOM 1278 C C . PHE A 1 162 ? -21.713 3.867 21.313 1.00 89.62 162 PHE A C 1
ATOM 1280 O O . PHE A 1 162 ? -22.828 4.122 21.775 1.00 89.62 162 PHE A O 1
ATOM 1287 N N . VAL A 1 163 ? -21.160 2.654 21.434 1.00 86.81 163 VAL A N 1
ATOM 1288 C CA . VAL A 1 163 ? -21.790 1.553 22.186 1.00 86.81 163 VAL A CA 1
ATOM 1289 C C . VAL A 1 163 ? -21.971 1.935 23.658 1.00 86.81 163 VAL A C 1
ATOM 1291 O O . VAL A 1 163 ? -23.047 1.715 24.218 1.00 86.81 163 VAL A O 1
ATOM 1294 N N . THR A 1 164 ? -20.982 2.569 24.283 1.00 86.25 164 THR A N 1
ATOM 1295 C CA . THR A 1 164 ? -21.071 2.996 25.690 1.00 86.25 164 THR A CA 1
ATOM 1296 C C . THR A 1 164 ? -22.022 4.165 25.894 1.00 86.25 164 THR A C 1
ATOM 1298 O O . THR A 1 164 ? -22.813 4.164 26.841 1.00 86.25 164 THR A O 1
ATOM 1301 N N . GLN A 1 165 ? -22.026 5.139 24.981 1.00 89.31 165 GLN A N 1
ATOM 1302 C CA . GLN A 1 165 ? -23.030 6.204 24.994 1.00 89.31 165 GLN A CA 1
ATOM 1303 C C . GLN A 1 165 ? -24.443 5.601 24.930 1.00 89.31 165 GLN A C 1
ATOM 1305 O O . GLN A 1 165 ? -25.280 5.918 25.772 1.00 89.31 165 GLN A O 1
ATOM 1310 N N . ALA A 1 166 ? -24.692 4.640 24.035 1.00 89.62 166 ALA A N 1
ATOM 1311 C CA . ALA A 1 166 ? -25.974 3.937 23.970 1.00 89.62 166 ALA A CA 1
ATOM 1312 C C . ALA A 1 166 ? -26.315 3.177 25.272 1.00 89.62 166 ALA A C 1
ATOM 1314 O O . ALA A 1 166 ? -27.448 3.264 25.750 1.00 89.62 166 ALA A O 1
ATOM 1315 N N . ARG A 1 167 ? -25.341 2.487 25.888 1.00 87.25 167 ARG A N 1
ATOM 1316 C CA . ARG A 1 167 ? -25.518 1.780 27.175 1.00 87.25 167 ARG A CA 1
ATOM 1317 C C . ARG A 1 167 ? -25.849 2.724 28.333 1.00 87.25 167 ARG A C 1
ATOM 1319 O O . ARG A 1 167 ? -26.750 2.425 29.112 1.00 87.25 167 ARG A O 1
ATOM 1326 N N . SER A 1 168 ? -25.169 3.865 28.439 1.00 88.12 168 SER A N 1
ATOM 1327 C CA . SER A 1 168 ? -25.432 4.848 29.501 1.00 88.12 168 SER A CA 1
ATOM 1328 C C . SER A 1 168 ? -26.799 5.526 29.337 1.00 88.12 168 SER A C 1
ATOM 1330 O O . SER A 1 168 ? -27.523 5.671 30.323 1.00 88.12 168 SER A O 1
ATOM 1332 N N . PHE A 1 169 ? -27.227 5.825 28.102 1.00 90.94 169 PHE A N 1
ATOM 1333 C CA . PHE A 1 169 ? -28.604 6.259 27.834 1.00 90.94 169 PHE A CA 1
ATOM 1334 C C . PHE A 1 169 ? -29.635 5.187 28.214 1.00 90.94 169 PHE A C 1
ATOM 1336 O O . PHE A 1 169 ? -30.633 5.509 28.858 1.00 90.94 169 PHE A O 1
ATOM 1343 N N . GLN A 1 170 ? -29.399 3.917 27.867 1.00 89.75 170 GLN A N 1
ATOM 1344 C CA . GLN A 1 170 ? -30.287 2.813 28.245 1.00 89.75 170 GLN A CA 1
ATOM 1345 C C . GLN A 1 170 ? -30.407 2.681 29.772 1.00 89.75 170 GLN A C 1
ATOM 1347 O O . GLN A 1 170 ? -31.518 2.544 30.284 1.00 89.75 170 GLN A O 1
ATOM 1352 N N . PHE A 1 171 ? -29.290 2.768 30.498 1.00 88.56 171 PHE A N 1
ATOM 1353 C CA . PHE A 1 171 ? -29.274 2.711 31.959 1.00 88.56 171 PHE A CA 1
ATOM 1354 C C . PHE A 1 171 ? -30.066 3.870 32.586 1.00 88.56 171 PHE A C 1
ATOM 1356 O O . PHE A 1 171 ? -30.970 3.625 33.381 1.00 88.56 171 PHE A O 1
ATOM 1363 N N . GLY A 1 172 ? -29.832 5.114 32.151 1.00 89.44 172 GLY A N 1
ATOM 1364 C CA . GLY A 1 172 ? -30.567 6.281 32.656 1.00 89.44 172 GLY A CA 1
ATOM 1365 C C . GLY A 1 172 ? -32.074 6.257 32.345 1.00 89.44 172 GLY A C 1
ATOM 1366 O O . GLY A 1 172 ? -32.882 6.737 33.143 1.00 89.44 172 GLY A O 1
ATOM 1367 N N . ILE A 1 173 ? -32.486 5.660 31.219 1.00 89.62 173 ILE A N 1
ATOM 1368 C CA . ILE A 1 173 ? -33.908 5.424 30.911 1.00 89.62 173 ILE A CA 1
ATOM 1369 C C . ILE A 1 173 ? -34.511 4.407 31.891 1.00 89.62 173 ILE A C 1
ATOM 1371 O O . ILE A 1 173 ? -35.608 4.640 32.404 1.00 89.62 173 ILE A O 1
ATOM 1375 N N . LEU A 1 174 ? -33.803 3.309 32.176 1.00 87.94 174 LEU A N 1
ATOM 1376 C CA . LEU A 1 174 ? -34.253 2.278 33.116 1.00 87.94 174 LEU A CA 1
ATOM 1377 C C . LEU A 1 174 ? -34.360 2.822 34.546 1.00 87.94 174 LEU A C 1
ATOM 1379 O O . LEU A 1 174 ? -35.398 2.635 35.179 1.00 87.94 174 LEU A O 1
ATOM 1383 N N . GLU A 1 175 ? -33.359 3.563 35.032 1.00 87.69 175 GLU A N 1
ATOM 1384 C CA . GLU A 1 175 ? -33.420 4.211 36.350 1.00 87.69 175 GLU A CA 1
ATOM 1385 C C . GLU A 1 175 ? -34.640 5.130 36.474 1.00 87.69 175 GLU A C 1
ATOM 1387 O O . GLU A 1 175 ? -35.378 5.051 37.459 1.00 87.69 175 GLU A O 1
ATOM 1392 N N . LYS A 1 176 ? -34.915 5.944 35.446 1.00 86.94 176 LYS A N 1
ATOM 1393 C CA . LYS A 1 176 ? -36.069 6.853 35.427 1.00 86.94 176 LYS A CA 1
ATOM 1394 C C . LYS A 1 176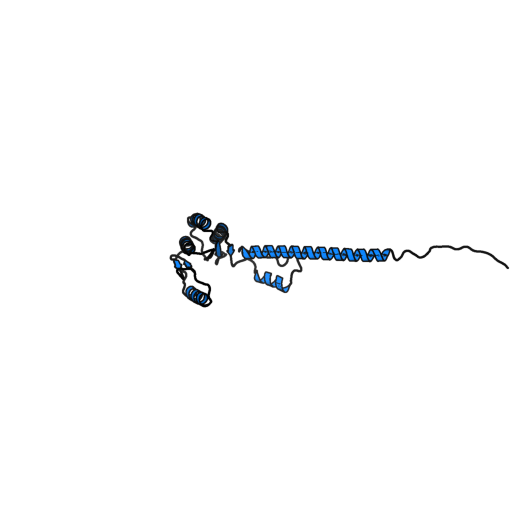 ? -37.415 6.119 35.387 1.00 86.94 176 LYS A C 1
ATOM 1396 O O . LYS A 1 176 ? -38.389 6.596 35.967 1.00 86.94 176 LYS A O 1
ATOM 1401 N N . GLN A 1 177 ? -37.495 4.960 34.730 1.00 84.31 177 GLN A N 1
ATOM 1402 C CA . GLN A 1 177 ? -38.691 4.108 34.782 1.00 84.31 177 GLN A CA 1
ATOM 1403 C C . GLN A 1 177 ? -38.871 3.468 36.167 1.00 84.31 177 GLN A C 1
ATOM 1405 O O . GLN A 1 177 ? -39.993 3.398 36.676 1.00 84.31 177 GLN A O 1
ATOM 1410 N N . MET A 1 178 ? -37.778 3.051 36.811 1.00 81.19 178 MET A N 1
ATOM 1411 C CA . MET A 1 178 ? -37.806 2.483 38.160 1.00 81.19 178 MET A CA 1
ATOM 1412 C C . MET A 1 178 ? -38.154 3.525 39.232 1.00 81.19 178 MET A C 1
ATOM 1414 O O . MET A 1 178 ? -38.870 3.187 40.175 1.00 81.19 178 MET A O 1
ATOM 1418 N N . SER A 1 179 ? -37.709 4.781 39.096 1.00 78.75 179 SER A N 1
ATOM 1419 C CA . SER A 1 179 ? -38.097 5.864 40.009 1.00 78.75 179 SER A CA 1
ATOM 1420 C C . SER A 1 179 ? -39.577 6.222 39.848 1.00 78.75 179 SER A C 1
ATOM 1422 O O . SER A 1 179 ? -40.318 6.163 40.824 1.00 78.75 179 SER A O 1
ATOM 1424 N N . ALA A 1 180 ? -40.044 6.441 38.612 1.00 74.88 180 ALA A N 1
ATOM 1425 C CA . ALA A 1 180 ? -41.447 6.763 38.337 1.00 74.88 180 ALA A CA 1
ATOM 1426 C C . ALA A 1 180 ? -42.424 5.673 38.825 1.00 74.88 180 ALA A C 1
ATOM 1428 O O . ALA A 1 180 ? -43.527 5.979 39.269 1.00 74.88 180 ALA A O 1
ATOM 1429 N N . SER A 1 181 ? -42.013 4.400 38.793 1.00 69.00 181 SER A N 1
ATOM 1430 C CA . SER A 1 181 ? -42.817 3.283 39.316 1.00 69.00 181 SER A CA 1
ATOM 1431 C C . SER A 1 181 ? -42.881 3.250 40.852 1.00 69.00 181 SER A C 1
ATOM 1433 O O . SER A 1 181 ? -43.853 2.751 41.423 1.00 69.00 181 SER A O 1
ATOM 1435 N N . ARG A 1 182 ? -41.855 3.771 41.540 1.00 60.88 182 ARG A N 1
ATOM 1436 C CA . ARG A 1 182 ? -41.820 3.863 43.008 1.00 60.88 182 ARG A CA 1
ATOM 1437 C C . ARG A 1 182 ? -42.677 5.013 43.520 1.00 60.88 182 ARG A C 1
ATOM 1439 O O . ARG A 1 182 ? -43.416 4.795 44.471 1.00 60.88 182 ARG A O 1
ATOM 1446 N N . ASP A 1 183 ? -42.642 6.174 42.872 1.00 58.41 183 ASP A N 1
ATOM 1447 C CA . ASP A 1 183 ? -43.410 7.349 43.312 1.00 58.41 183 ASP A CA 1
ATOM 1448 C C . ASP A 1 183 ? -44.929 7.072 43.302 1.00 58.41 183 ASP A C 1
ATOM 1450 O O . ASP A 1 183 ? -45.614 7.306 44.298 1.00 58.41 183 ASP A O 1
ATOM 1454 N N . VAL A 1 184 ? -45.433 6.409 42.249 1.00 56.75 184 VAL A N 1
ATOM 1455 C CA . VAL A 1 184 ? -46.836 5.941 42.146 1.00 56.75 184 VAL A CA 1
ATOM 1456 C C . VAL A 1 184 ? -47.217 4.942 43.254 1.00 56.75 184 VAL A C 1
ATOM 1458 O O . VAL A 1 184 ? -48.388 4.820 43.609 1.00 56.75 184 VAL A O 1
ATOM 1461 N N . SER A 1 185 ? -46.243 4.232 43.831 1.00 54.22 185 SER A N 1
ATOM 1462 C CA . SER A 1 185 ? -46.479 3.264 44.912 1.00 54.22 185 SER A CA 1
ATOM 1463 C C . SER A 1 185 ? -46.558 3.912 46.303 1.00 54.22 185 SER A C 1
ATOM 1465 O O . SER A 1 185 ? -47.037 3.269 47.235 1.00 54.22 185 SER A O 1
ATOM 1467 N N . VAL A 1 186 ? -46.085 5.154 46.465 1.00 52.78 186 VAL A N 1
ATOM 1468 C CA . VAL A 1 186 ? -46.045 5.856 47.763 1.00 52.78 186 VAL A CA 1
ATOM 1469 C C . VAL A 1 186 ? -47.308 6.691 47.997 1.00 52.78 186 VAL A C 1
ATOM 1471 O O . VAL A 1 186 ? -47.824 6.692 49.111 1.00 52.78 186 VAL A O 1
ATOM 1474 N N . GLU A 1 187 ? -47.873 7.318 46.959 1.00 49.81 187 GLU A N 1
ATOM 1475 C CA . GLU A 1 187 ? -49.142 8.069 47.071 1.00 49.81 187 GLU A CA 1
ATOM 1476 C C . GLU A 1 187 ? -50.367 7.175 47.363 1.00 49.81 187 GLU A C 1
ATOM 1478 O O . GLU A 1 187 ? -51.407 7.662 47.800 1.00 49.81 187 GLU A O 1
ATOM 1483 N N . GLY A 1 188 ? -50.261 5.857 47.158 1.00 46.84 188 GLY A N 1
ATOM 1484 C CA . GLY A 1 188 ? -51.378 4.917 47.307 1.00 46.84 188 GLY A CA 1
ATOM 1485 C C . GLY A 1 188 ? -51.714 4.469 48.736 1.00 46.84 188 GLY A C 1
ATOM 1486 O O . GLY A 1 188 ? -52.612 3.644 48.886 1.00 46.84 188 GLY A O 1
ATOM 1487 N N . ASN A 1 189 ? -51.002 4.941 49.769 1.00 47.78 189 ASN A N 1
ATOM 1488 C CA . ASN A 1 189 ? -50.999 4.287 51.089 1.00 47.78 189 ASN A CA 1
ATOM 1489 C C . ASN A 1 189 ? -51.377 5.180 52.292 1.00 47.78 189 ASN A C 1
ATOM 1491 O O . ASN A 1 189 ? -51.187 4.752 53.429 1.00 47.78 189 ASN A O 1
ATOM 1495 N N . ASP A 1 190 ? -51.908 6.390 52.068 1.00 49.62 190 ASP A N 1
ATOM 1496 C CA . ASP A 1 190 ? -52.128 7.396 53.129 1.00 49.62 190 ASP A CA 1
ATOM 1497 C C . ASP A 1 190 ? -53.609 7.803 53.322 1.00 49.62 190 ASP A C 1
ATOM 1499 O O . ASP A 1 190 ? -53.950 8.981 53.412 1.00 49.62 190 ASP A O 1
ATOM 1503 N N . VAL A 1 191 ? -54.523 6.817 53.382 1.00 52.78 191 VAL A N 1
ATOM 1504 C CA . VAL A 1 191 ? -55.916 7.024 53.842 1.00 52.78 191 VAL A CA 1
ATOM 1505 C C . VAL A 1 191 ? -56.441 5.833 54.663 1.00 52.78 191 VAL A C 1
ATOM 1507 O O . VAL A 1 191 ? -57.064 4.923 54.121 1.00 52.78 191 VAL A O 1
ATOM 1510 N N . SER A 1 192 ? -56.289 5.885 55.993 1.00 44.38 192 SER A N 1
ATOM 1511 C CA . SER A 1 192 ? -57.295 5.330 56.922 1.00 44.38 192 SER A CA 1
ATOM 1512 C C . SER A 1 192 ? -57.178 5.913 58.342 1.00 44.38 192 SER A C 1
ATOM 1514 O O . SER A 1 192 ? -56.331 5.497 59.129 1.00 44.38 192 SER A O 1
ATOM 1516 N N . ASP A 1 193 ? -58.061 6.872 58.626 1.00 43.72 193 ASP A N 1
ATOM 1517 C CA . ASP A 1 193 ? -58.607 7.335 59.914 1.00 43.72 193 ASP A CA 1
ATOM 1518 C C . ASP A 1 193 ? -57.828 7.193 61.238 1.00 43.72 193 ASP A C 1
ATOM 1520 O O . ASP A 1 193 ? -57.516 6.111 61.738 1.00 43.72 193 ASP A O 1
ATOM 1524 N N . THR A 1 194 ? -57.735 8.326 61.947 1.00 43.47 194 THR A N 1
ATOM 1525 C CA . THR A 1 194 ? -57.423 8.376 63.382 1.00 43.47 194 THR A CA 1
ATOM 1526 C C . THR A 1 194 ? -58.535 9.045 64.198 1.00 43.47 194 THR A C 1
ATOM 1528 O O . THR A 1 194 ? -58.759 10.240 64.049 1.00 43.47 194 THR A O 1
ATOM 1531 N N . ARG A 1 195 ? -59.062 8.305 65.199 1.00 42.38 195 ARG A N 1
ATOM 1532 C CA . ARG A 1 195 ? -59.664 8.806 66.472 1.00 42.38 195 ARG A CA 1
ATOM 1533 C C . ARG A 1 195 ? -61.000 9.573 66.347 1.00 42.38 195 ARG A C 1
ATOM 1535 O O . ARG A 1 195 ? -61.298 10.145 65.317 1.00 42.38 195 ARG A O 1
ATOM 1542 N N . ASN A 1 196 ? -61.870 9.711 67.356 1.00 39.81 196 ASN A N 1
ATOM 1543 C CA . ASN A 1 196 ? -62.147 9.083 68.670 1.00 39.81 196 ASN A CA 1
ATOM 1544 C C . ASN A 1 196 ? -63.658 9.381 68.924 1.00 39.81 196 ASN A C 1
ATOM 1546 O O . ASN A 1 196 ? -64.132 10.435 68.520 1.00 39.81 196 ASN A O 1
ATOM 1550 N N . GLY A 1 197 ? -64.507 8.503 69.467 1.00 45.91 197 GLY A N 1
ATOM 1551 C CA . GLY A 1 197 ? -64.620 8.201 70.901 1.00 45.91 197 GLY A CA 1
ATOM 1552 C C . GLY A 1 197 ? -65.363 9.289 71.710 1.00 45.91 197 GLY A C 1
ATOM 1553 O O . GLY A 1 197 ? -64.753 10.311 71.983 1.00 45.91 197 GLY A O 1
ATOM 1554 N N . ILE A 1 198 ? -66.616 9.038 72.145 1.00 38.34 198 ILE A N 1
ATOM 1555 C CA . ILE A 1 198 ? -67.346 9.707 73.260 1.00 38.34 198 ILE A CA 1
ATOM 1556 C C . ILE A 1 198 ? -68.491 8.785 73.759 1.00 38.34 198 ILE A C 1
ATOM 1558 O O . ILE A 1 198 ? -69.292 8.287 72.973 1.00 38.34 198 ILE A O 1
ATOM 1562 N N . THR A 1 199 ? -68.560 8.569 75.075 1.00 44.75 199 THR A N 1
ATOM 1563 C CA . THR A 1 199 ? -69.693 8.023 75.871 1.00 44.75 199 THR A CA 1
ATOM 1564 C C . THR A 1 199 ? -70.302 9.190 76.696 1.00 44.75 199 THR A C 1
ATOM 1566 O O . THR A 1 199 ? -69.670 10.249 76.676 1.00 44.75 199 THR A O 1
ATOM 1569 N N . PRO A 1 200 ? -71.437 9.105 77.450 1.00 51.31 200 PRO A N 1
ATOM 1570 C CA . PRO A 1 200 ? -72.129 7.912 77.988 1.00 51.31 200 PRO A CA 1
ATOM 1571 C C . PRO A 1 200 ? -73.686 7.993 78.067 1.00 51.31 200 PRO A C 1
ATOM 1573 O O . PRO A 1 200 ? -74.289 8.991 77.691 1.00 51.31 200 PRO A O 1
ATOM 1576 N N . GLY A 1 201 ? -74.334 6.999 78.700 1.00 36.06 201 GLY A N 1
ATOM 1577 C CA . GLY A 1 201 ? -75.534 7.272 79.518 1.00 36.06 201 GLY A CA 1
ATOM 1578 C C . GLY A 1 201 ? -76.720 6.301 79.427 1.00 36.06 201 GLY A C 1
ATOM 1579 O O . GLY A 1 201 ? -77.262 6.059 78.358 1.00 36.06 201 GLY A O 1
ATOM 1580 N N . LYS A 1 202 ? -77.140 5.827 80.608 1.00 42.75 202 LYS A N 1
ATOM 1581 C CA . LYS A 1 202 ? -78.442 5.233 80.987 1.00 42.75 202 LYS A CA 1
ATOM 1582 C C . LYS A 1 202 ? -79.639 5.848 80.226 1.00 42.75 202 LYS A C 1
ATOM 1584 O O . LYS A 1 202 ? -79.651 7.043 79.961 1.00 42.75 202 LYS A O 1
ATOM 1589 N N . ILE A 1 203 ? -80.702 5.115 79.915 1.00 41.22 203 ILE A N 1
ATOM 1590 C CA . ILE A 1 203 ? -81.699 4.719 80.924 1.00 41.22 203 ILE A CA 1
ATOM 1591 C C . ILE A 1 203 ? -82.206 3.290 80.679 1.00 41.22 203 ILE A C 1
ATOM 1593 O O . ILE A 1 203 ? -82.408 2.893 79.535 1.00 41.22 203 ILE A O 1
ATOM 1597 N N . THR A 1 204 ? -82.444 2.468 81.707 1.00 49.75 204 THR A N 1
ATOM 1598 C CA . THR A 1 204 ? -82.391 2.727 83.175 1.00 49.75 204 THR A CA 1
ATOM 1599 C C . THR A 1 204 ? -80.993 3.009 83.741 1.00 49.75 204 THR A C 1
ATOM 1601 O O . THR A 1 204 ? -80.002 2.478 83.201 1.00 49.75 204 THR A O 1
#

InterPro domains:
  IPR002035 von Willebrand factor, type A [PF13768] (3-113)
  IPR036465 von Willebrand factor A-like domain superfamily [G3DSA:3.40.50.410] (1-124)
  IPR036465 von Willebrand factor A-like domain superfamily [SSF53300] (3-120)

Foldseek 3Di:
DWDFAPDIDDLDQADDDPDPVVVVSVVVVVVPDDDDHGGPPQVRVVSQLPHPPAQEEEAEDQDDDPDDPRPVVLLVVLVVRLYAYEYEHPHPPPVRSLVVSCVSRVSNVHWYYYPDFPDPQVVQVVCCVPVNLPDLCPPPHTDGSTPVSVVVVVVSNVVSVVVVVVVVVVVVVVVVVVVVVVVVVVVPPPDDDDDDDDDDDDDD

Sequence (204 aa):
MISFAENIEPWQECLVEASDKACQDAVQWLSMLRPRGNTCLLHALEKAFAYPDVQGVYLLTDGKPDISYNLLLAEHHLKSQNIKVHTVSFNASEKSGNEFLKMLSNLSGGRYHSPYGDVDGHLVAHRMLTEGFTDEDDPVLPLFEGDDLRRLAKEIDKARQFVTQARSFQFGILEKQMSASRDVSVEGNDVSDTRNGITPGKIT

pLDDT: mean 79.53, std 15.29, range [36.06, 97.75]

Radius of gyration: 34.45 Å; chains: 1; bounding box: 104×34×106 Å

Organism: Eleutherodactylus coqui (NCBI:txid57060)

Secondary structure (DSSP, 8-state):
-EEESSSEEESSSS-----HHHHHHHHHHHHH----S---HHHHHHHHHTSTT--EEEEEE-SPP-TTTHHHHHHHHHHHH--EEEEEES-TT-HHHHHHHHHHHHHTT--EE-S--SS-HHHHHHHHHHT-SSSSSPSPPP--SSHHHHHHHHHHHHHHHHHHHHHHHHHHHHHHHHHHHHHHHHGGG---------------